Protein AF-0000000071585643 (afdb_homodimer)

Structure (mmCIF, N/CA/C/O backbone):
data_AF-0000000071585643-model_v1
#
loop_
_entity.id
_entity.type
_entity.pdbx_description
1 polymer 'Transcriptional regulatory protein'
#
loop_
_atom_site.group_PDB
_atom_site.id
_atom_site.type_symbol
_atom_site.label_atom_id
_atom_site.label_alt_id
_atom_site.label_comp_id
_atom_site.label_asym_id
_atom_site.label_entity_id
_atom_site.label_seq_id
_atom_site.pdbx_PDB_ins_code
_atom_site.Cartn_x
_atom_site.Cartn_y
_atom_site.Cartn_z
_atom_site.occupancy
_atom_site.B_iso_or_equiv
_atom_site.auth_seq_id
_atom_site.auth_comp_id
_atom_site.auth_asym_id
_atom_site.auth_atom_id
_atom_site.pdbx_PDB_model_num
ATOM 1 N N . MET A 1 1 ? 24.141 -47.688 -7.906 1 42.03 1 MET A N 1
ATOM 2 C CA . MET A 1 1 ? 24.312 -46.625 -6.926 1 42.03 1 MET A CA 1
ATOM 3 C C . MET A 1 1 ? 24.531 -45.281 -7.613 1 42.03 1 MET A C 1
ATOM 5 O O . MET A 1 1 ? 24.562 -44.219 -6.953 1 42.03 1 MET A O 1
ATOM 9 N N . LYS A 1 2 ? 24.953 -45.281 -8.859 1 57.5 2 LYS A N 1
ATOM 10 C CA . LYS A 1 2 ? 25.312 -44.094 -9.641 1 57.5 2 LYS A CA 1
ATOM 11 C C . LYS A 1 2 ? 24.078 -43.188 -9.883 1 57.5 2 LYS A C 1
ATOM 13 O O . LYS A 1 2 ? 24.219 -42 -10.188 1 57.5 2 LYS A O 1
ATOM 18 N N . SER A 1 3 ? 23.047 -43.75 -9.797 1 62.41 3 SER A N 1
ATOM 19 C CA . SER A 1 3 ? 21.828 -43.062 -10.211 1 62.41 3 SER A CA 1
ATOM 20 C C . SER A 1 3 ? 21.375 -42.062 -9.18 1 62.41 3 SER A C 1
ATOM 22 O O . SER A 1 3 ? 20.828 -41 -9.531 1 62.41 3 SER A O 1
ATOM 24 N N . ASP A 1 4 ? 21.703 -42.25 -7.973 1 65.44 4 ASP A N 1
ATOM 25 C CA . ASP A 1 4 ? 21.234 -41.375 -6.883 1 65.44 4 ASP A CA 1
ATOM 26 C C . ASP A 1 4 ? 22 -40.062 -6.855 1 65.44 4 ASP A C 1
ATOM 28 O O . ASP A 1 4 ? 21.406 -39 -6.582 1 65.44 4 ASP A O 1
ATOM 32 N N . LEU A 1 5 ? 23.203 -40.094 -7.309 1 65.06 5 LEU A N 1
ATOM 33 C CA . LEU A 1 5 ? 24.062 -38.906 -7.281 1 65.06 5 LEU A CA 1
ATOM 34 C C . LEU A 1 5 ? 23.594 -37.906 -8.312 1 65.06 5 LEU A C 1
ATOM 36 O O . LEU A 1 5 ? 23.562 -36.688 -8.031 1 65.06 5 LEU A O 1
ATOM 40 N N . THR A 1 6 ? 23.141 -38.344 -9.484 1 71.56 6 THR A N 1
ATOM 41 C CA . THR A 1 6 ? 22.734 -37.469 -10.57 1 71.56 6 THR A CA 1
ATOM 42 C C . THR A 1 6 ? 21.422 -36.75 -10.227 1 71.56 6 THR A C 1
ATOM 44 O O . THR A 1 6 ? 21.266 -35.562 -10.523 1 71.56 6 THR A O 1
ATOM 47 N N . LEU A 1 7 ? 20.578 -37.531 -9.609 1 72.62 7 LEU A N 1
ATOM 48 C CA . LEU A 1 7 ? 19.281 -36.938 -9.25 1 72.62 7 LEU A CA 1
ATOM 49 C C . LEU A 1 7 ? 19.453 -35.812 -8.234 1 72.62 7 LEU A C 1
ATOM 51 O O . LEU A 1 7 ? 18.797 -34.781 -8.336 1 72.62 7 LEU A O 1
ATOM 55 N N . HIS A 1 8 ? 20.406 -36.031 -7.414 1 80.31 8 HIS A N 1
ATOM 56 C CA . HIS A 1 8 ? 20.656 -35.031 -6.375 1 80.31 8 HIS A CA 1
ATOM 57 C C . HIS A 1 8 ? 21.219 -33.75 -6.969 1 80.31 8 HIS A C 1
ATOM 59 O O . HIS A 1 8 ? 20.844 -32.656 -6.562 1 80.31 8 HIS A O 1
ATOM 65 N N . ALA A 1 9 ? 22.016 -34.031 -7.926 1 85.75 9 ALA A N 1
ATOM 66 C CA . ALA A 1 9 ? 22.625 -32.906 -8.594 1 85.75 9 ALA A CA 1
ATOM 67 C C . ALA A 1 9 ? 21.578 -32.062 -9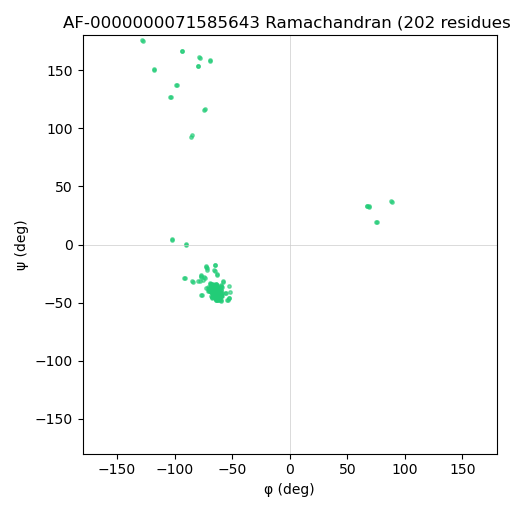.32 1 85.75 9 ALA A C 1
ATOM 69 O O . ALA A 1 9 ? 21.578 -30.828 -9.219 1 85.75 9 ALA A O 1
ATOM 70 N N . TRP A 1 10 ? 20.609 -32.719 -10.016 1 87.56 10 TRP A N 1
ATOM 71 C CA . TRP A 1 10 ? 19.562 -32.031 -10.7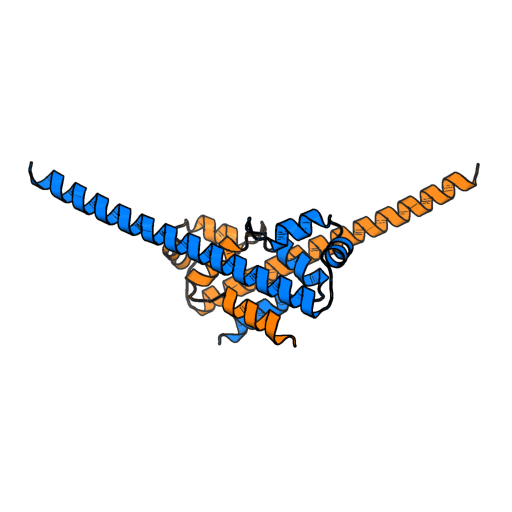5 1 87.56 10 TRP A CA 1
ATOM 72 C C . TRP A 1 10 ? 18.609 -31.328 -9.789 1 87.56 10 TRP A C 1
ATOM 74 O O . TRP A 1 10 ? 18.203 -30.188 -10.047 1 87.56 10 TRP A O 1
ATOM 84 N N . ASP A 1 11 ? 18.375 -31.891 -8.672 1 89.06 11 ASP A N 1
ATOM 85 C CA . ASP A 1 11 ? 17.516 -31.297 -7.652 1 89.06 11 ASP A CA 1
ATOM 86 C C . ASP A 1 11 ? 18.125 -30.016 -7.086 1 89.06 11 ASP A C 1
ATOM 88 O O . ASP A 1 11 ? 17.422 -29.047 -6.84 1 89.06 11 ASP A O 1
ATOM 92 N N . GLU A 1 12 ? 19.422 -30.062 -6.934 1 91.62 12 GLU A N 1
ATOM 93 C CA . GLU A 1 12 ? 20.141 -28.906 -6.41 1 91.62 12 GLU A CA 1
ATOM 94 C C . GLU A 1 12 ? 20.125 -27.75 -7.402 1 91.62 12 GLU A C 1
ATOM 96 O O . GLU A 1 12 ? 19.906 -26.594 -7.02 1 91.62 12 GLU A O 1
ATOM 101 N N . VAL A 1 13 ? 20.375 -28.078 -8.664 1 92.75 13 VAL A N 1
ATOM 102 C CA . VAL A 1 13 ? 20.359 -27.062 -9.711 1 92.75 13 VAL A CA 1
ATOM 103 C C . VAL A 1 13 ? 18.953 -26.438 -9.797 1 92.75 13 VAL A C 1
ATOM 105 O O . VAL A 1 13 ? 18.828 -25.219 -9.883 1 92.75 13 VAL A O 1
ATOM 108 N N . ARG A 1 14 ? 17.984 -27.266 -9.711 1 89 14 ARG A N 1
ATOM 109 C CA . ARG A 1 14 ? 16.609 -26.781 -9.742 1 89 14 ARG A CA 1
ATOM 110 C C . ARG A 1 14 ? 16.297 -25.891 -8.547 1 89 14 ARG A C 1
ATOM 112 O O . ARG A 1 14 ? 15.711 -24.812 -8.695 1 89 14 ARG A O 1
ATOM 119 N N . ALA A 1 15 ? 16.734 -26.25 -7.406 1 92.12 15 ALA A N 1
ATOM 120 C CA . ALA A 1 15 ? 16.531 -25.469 -6.184 1 92.12 15 ALA A CA 1
ATOM 121 C C . ALA A 1 15 ? 17.234 -24.125 -6.27 1 92.12 15 ALA A C 1
ATOM 123 O O . ALA A 1 15 ? 16.672 -23.094 -5.844 1 92.12 15 ALA A O 1
ATOM 124 N N . GLU A 1 16 ? 18.344 -24.125 -6.832 1 92.56 16 GLU A N 1
ATOM 125 C CA . GLU A 1 16 ? 19.109 -22.891 -6.984 1 92.56 16 GLU A CA 1
ATOM 126 C C . GLU A 1 16 ? 18.438 -21.938 -7.961 1 92.56 16 GLU A C 1
ATOM 128 O O . GLU A 1 16 ? 18.375 -20.719 -7.715 1 92.56 16 GLU A O 1
ATOM 133 N N . LEU A 1 17 ? 17.922 -22.453 -9.031 1 91.88 17 LEU A N 1
ATOM 134 C CA . LEU A 1 17 ? 17.219 -21.641 -10.023 1 91.88 17 LEU A CA 1
ATOM 135 C C . LEU A 1 17 ? 15.977 -21 -9.414 1 91.88 17 LEU A C 1
ATOM 137 O O . LEU A 1 17 ? 15.68 -19.828 -9.672 1 91.88 17 LEU A O 1
ATOM 141 N N . LEU A 1 18 ? 15.32 -21.734 -8.57 1 89.31 18 LEU A N 1
ATOM 142 C CA . LEU A 1 18 ? 14.109 -21.234 -7.922 1 89.31 18 LEU A CA 1
ATOM 143 C C . LEU A 1 18 ? 14.438 -20.125 -6.93 1 89.31 18 LEU A C 1
ATOM 145 O O . LEU A 1 18 ? 13.703 -19.141 -6.832 1 89.31 18 LEU A O 1
ATOM 149 N N . GLN A 1 19 ? 15.5 -20.344 -6.242 1 92.19 19 GLN A N 1
ATOM 150 C CA . GLN A 1 19 ? 15.945 -19.328 -5.293 1 92.19 19 GLN A CA 1
ATOM 151 C C . GLN A 1 19 ? 16.312 -18.031 -6.004 1 92.19 19 GLN A C 1
ATOM 153 O O . GLN A 1 19 ? 16 -16.938 -5.516 1 92.19 19 GLN A O 1
ATOM 158 N N . ASP A 1 20 ? 16.875 -18.203 -7.152 1 93.38 20 ASP A N 1
ATOM 159 C CA . ASP A 1 20 ? 17.25 -17.031 -7.941 1 93.38 20 ASP A CA 1
ATOM 160 C C . ASP A 1 20 ? 16.016 -16.266 -8.406 1 93.38 20 ASP A C 1
ATOM 162 O O . ASP A 1 20 ? 16.016 -15.031 -8.398 1 93.38 20 ASP A O 1
ATOM 166 N N . GLU A 1 21 ? 15.023 -17 -8.742 1 92.12 21 GLU A N 1
ATOM 167 C CA . GLU A 1 21 ? 13.781 -16.375 -9.188 1 92.12 21 GLU A CA 1
ATOM 168 C C . GLU A 1 21 ? 13.117 -15.609 -8.047 1 92.12 21 GLU A C 1
ATOM 170 O O . GLU A 1 21 ? 12.602 -14.5 -8.25 1 92.12 21 GLU A O 1
ATOM 175 N N . GLU A 1 22 ? 13.094 -16.172 -6.898 1 90.81 22 GLU A N 1
ATOM 176 C CA . GLU A 1 22 ? 12.508 -15.516 -5.73 1 90.81 22 GLU A CA 1
ATOM 177 C C . GLU A 1 22 ? 13.25 -14.234 -5.387 1 90.81 22 GLU A C 1
ATOM 179 O O . GLU A 1 22 ? 12.633 -13.219 -5.062 1 90.81 22 GLU A O 1
ATOM 184 N N . THR A 1 23 ? 14.531 -14.352 -5.457 1 94.25 23 THR A N 1
ATOM 185 C CA . THR A 1 23 ? 15.359 -13.188 -5.168 1 94.25 23 THR A CA 1
ATOM 186 C C . THR A 1 23 ? 15.094 -12.078 -6.176 1 94.25 23 THR A C 1
ATOM 188 O O . THR A 1 23 ? 15 -10.906 -5.805 1 94.25 23 THR A O 1
ATOM 191 N N . ALA A 1 24 ? 14.945 -12.508 -7.434 1 94.38 24 ALA A N 1
ATOM 192 C CA . ALA A 1 24 ? 14.664 -11.539 -8.484 1 94.38 24 ALA A CA 1
ATOM 193 C C . ALA A 1 24 ? 13.312 -10.859 -8.258 1 94.38 24 ALA A C 1
ATOM 195 O O . ALA A 1 24 ? 13.188 -9.648 -8.453 1 94.38 24 ALA A O 1
ATOM 196 N N . ARG A 1 25 ? 12.375 -11.609 -7.828 1 91.94 25 ARG A N 1
ATOM 197 C CA . ARG A 1 25 ? 11.055 -11.047 -7.566 1 91.94 25 ARG A CA 1
ATOM 198 C C . ARG A 1 25 ? 11.094 -10.07 -6.395 1 91.94 25 ARG A C 1
ATOM 200 O O . ARG A 1 25 ? 10.523 -8.984 -6.465 1 91.94 25 ARG A O 1
ATOM 207 N N . ALA A 1 26 ? 11.781 -10.508 -5.387 1 92.75 26 ALA A N 1
ATOM 208 C CA . ALA A 1 26 ? 11.883 -9.648 -4.207 1 92.75 26 ALA A CA 1
ATOM 209 C C . ALA A 1 26 ? 12.562 -8.32 -4.551 1 92.75 26 ALA A C 1
ATOM 211 O O . ALA A 1 26 ? 12.133 -7.266 -4.078 1 92.75 26 ALA A O 1
ATOM 212 N N . TYR A 1 27 ? 13.586 -8.438 -5.352 1 94.62 27 TYR A N 1
ATOM 213 C CA . TYR A 1 27 ? 14.289 -7.234 -5.77 1 94.62 27 TYR A CA 1
ATOM 214 C C . TYR A 1 27 ? 13.391 -6.336 -6.613 1 94.62 27 TYR A C 1
ATOM 216 O O . TYR A 1 27 ? 13.383 -5.117 -6.434 1 94.62 27 TYR A O 1
ATOM 224 N N . ALA A 1 28 ? 12.625 -6.922 -7.473 1 92.81 28 ALA A N 1
ATOM 225 C CA . ALA A 1 28 ? 11.719 -6.16 -8.328 1 92.81 28 ALA A CA 1
ATOM 226 C C . ALA A 1 28 ? 10.672 -5.422 -7.504 1 92.81 28 ALA A C 1
ATOM 228 O O . ALA A 1 28 ? 10.312 -4.281 -7.816 1 92.81 28 ALA A O 1
ATOM 229 N N . ILE A 1 29 ? 10.266 -6.039 -6.457 1 93.19 29 ILE A N 1
ATOM 230 C CA . ILE A 1 29 ? 9.25 -5.445 -5.602 1 93.19 29 ILE A CA 1
ATOM 231 C C . ILE A 1 29 ? 9.828 -4.238 -4.871 1 93.19 29 ILE A C 1
ATOM 233 O O . ILE A 1 29 ? 9.172 -3.199 -4.758 1 93.19 29 ILE A O 1
ATOM 237 N N . VAL A 1 30 ? 11.031 -4.359 -4.473 1 93.31 30 VAL A N 1
ATOM 238 C CA . VAL A 1 30 ? 11.695 -3.271 -3.77 1 93.31 30 VAL A CA 1
ATOM 239 C C . VAL A 1 30 ? 11.875 -2.078 -4.707 1 93.31 30 VAL A C 1
ATOM 241 O O . VAL A 1 30 ? 11.641 -0.933 -4.312 1 93.31 30 VAL A O 1
ATOM 244 N N . MET A 1 31 ? 12.281 -2.416 -5.914 1 92.75 31 MET A N 1
ATOM 245 C CA . MET A 1 31 ? 12.5 -1.356 -6.895 1 92.75 31 MET A CA 1
ATOM 246 C C . MET A 1 31 ? 11.195 -0.651 -7.242 1 92.75 31 MET A C 1
ATOM 248 O O . MET A 1 31 ? 11.18 0.564 -7.445 1 92.75 31 MET A O 1
ATOM 252 N N . LEU A 1 32 ? 10.18 -1.405 -7.324 1 91.25 32 LEU A N 1
ATOM 253 C CA . LEU A 1 32 ? 8.883 -0.823 -7.633 1 91.25 32 LEU A CA 1
ATOM 254 C C . LEU A 1 32 ? 8.391 0.05 -6.484 1 91.25 32 LEU A C 1
ATOM 256 O O . LEU A 1 32 ? 7.828 1.125 -6.707 1 91.25 32 LEU A O 1
ATOM 260 N N . ARG A 1 33 ? 8.516 -0.468 -5.262 1 92.12 33 ARG A N 1
ATOM 261 C CA . ARG A 1 33 ? 8.156 0.318 -4.086 1 92.12 33 ARG A CA 1
ATOM 262 C C . ARG A 1 33 ? 8.898 1.651 -4.07 1 92.12 33 ARG A C 1
ATOM 264 O O . ARG A 1 33 ? 8.289 2.701 -3.846 1 92.12 33 ARG A O 1
ATOM 271 N N . LYS A 1 34 ? 10.203 1.6 -4.297 1 92 34 LYS A N 1
ATOM 272 C CA . LYS A 1 34 ? 11.023 2.807 -4.281 1 92 34 LYS A CA 1
ATOM 273 C C . LYS A 1 34 ? 10.594 3.777 -5.379 1 92 34 LYS A C 1
ATOM 275 O O . LYS A 1 34 ? 10.539 4.988 -5.16 1 92 34 LYS A O 1
ATOM 280 N N . ALA A 1 35 ? 10.352 3.234 -6.508 1 89.62 35 ALA A N 1
ATOM 281 C CA . ALA A 1 35 ? 9.883 4.07 -7.609 1 89.62 35 ALA A CA 1
ATOM 282 C C . ALA A 1 35 ? 8.57 4.766 -7.254 1 89.62 35 ALA A C 1
ATOM 284 O O . ALA A 1 35 ? 8.391 5.949 -7.547 1 89.62 35 ALA A O 1
ATOM 285 N N . LEU A 1 36 ? 7.664 4.062 -6.656 1 88.69 36 LEU A N 1
ATOM 286 C CA . LEU A 1 36 ? 6.375 4.621 -6.262 1 88.69 36 LEU A CA 1
ATOM 287 C C . LEU A 1 36 ? 6.555 5.715 -5.215 1 88.69 36 LEU A C 1
ATOM 289 O O . LEU A 1 36 ? 5.973 6.793 -5.332 1 88.69 36 LEU A O 1
ATOM 293 N N . LEU A 1 37 ? 7.312 5.422 -4.254 1 92.25 37 LEU A N 1
ATOM 294 C CA . LEU A 1 37 ? 7.531 6.391 -3.188 1 92.25 37 LEU A CA 1
ATOM 295 C C . LEU A 1 37 ? 8.234 7.633 -3.719 1 92.25 37 LEU A C 1
ATOM 297 O O . LEU A 1 37 ? 7.922 8.758 -3.311 1 92.25 37 LEU A O 1
ATOM 301 N N . ASN A 1 38 ? 9.156 7.418 -4.645 1 91.12 38 ASN A N 1
ATOM 302 C CA . ASN A 1 38 ? 9.812 8.555 -5.285 1 91.12 38 ASN A CA 1
ATOM 303 C C . ASN A 1 38 ? 8.82 9.414 -6.051 1 91.12 38 ASN A C 1
ATOM 305 O O . ASN A 1 38 ? 8.938 10.641 -6.062 1 91.12 38 ASN A O 1
ATOM 309 N N . SER A 1 39 ? 7.902 8.758 -6.684 1 88.75 39 SER A N 1
ATOM 310 C CA . SER A 1 39 ? 6.859 9.492 -7.395 1 88.75 39 SER A CA 1
ATOM 311 C C . SER A 1 39 ? 6.02 10.32 -6.43 1 88.75 39 SER A C 1
ATOM 313 O O . SER A 1 39 ? 5.652 11.461 -6.742 1 88.75 39 SER A O 1
ATOM 315 N N . LEU A 1 40 ? 5.684 9.781 -5.305 1 90.75 40 LEU A N 1
ATOM 316 C CA . LEU A 1 40 ? 4.91 10.492 -4.297 1 90.75 40 LEU A CA 1
ATOM 317 C C . LEU A 1 40 ? 5.676 11.711 -3.789 1 90.75 40 LEU A C 1
ATOM 319 O O . LEU A 1 40 ? 5.086 12.773 -3.588 1 90.75 40 LEU A O 1
ATOM 323 N N . VAL A 1 41 ? 6.945 11.492 -3.58 1 93.62 41 VAL A N 1
ATOM 324 C CA . VAL A 1 41 ? 7.797 12.594 -3.141 1 93.62 41 VAL A CA 1
ATOM 325 C C . VAL A 1 41 ? 7.797 13.695 -4.195 1 93.62 41 VAL A C 1
ATOM 327 O O . VAL A 1 41 ? 7.707 14.883 -3.863 1 93.62 41 VAL A O 1
ATOM 330 N N . ALA A 1 42 ? 7.91 13.305 -5.449 1 92.38 42 ALA A N 1
ATOM 331 C 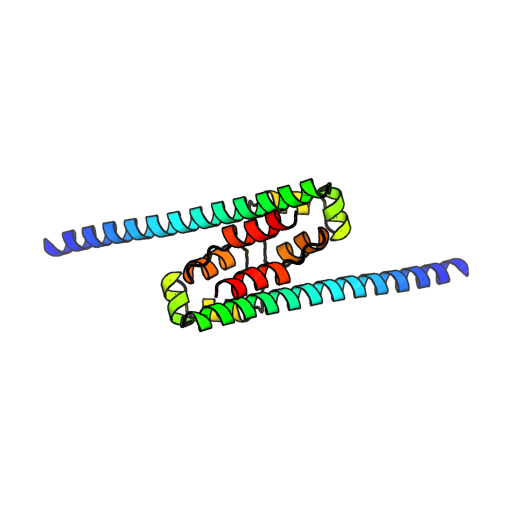CA . ALA A 1 42 ? 7.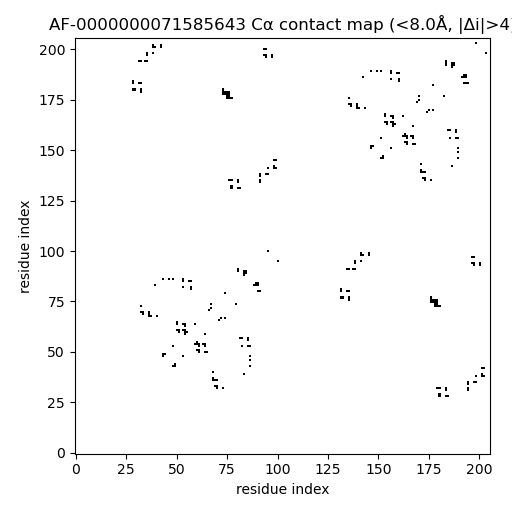879 14.273 -6.543 1 92.38 42 ALA A CA 1
ATOM 332 C C . ALA A 1 42 ? 6.566 15.047 -6.551 1 92.38 42 ALA A C 1
ATOM 334 O O . ALA A 1 42 ? 6.559 16.266 -6.773 1 92.38 42 ALA A O 1
ATOM 335 N N . VAL A 1 43 ? 5.484 14.414 -6.34 1 90.38 43 VAL A N 1
ATOM 336 C CA . VAL A 1 43 ? 4.176 15.055 -6.289 1 90.38 43 VAL A CA 1
ATOM 337 C C . VAL A 1 43 ? 4.117 16.016 -5.109 1 90.38 43 VAL A C 1
ATOM 339 O O . VAL A 1 43 ? 3.643 17.156 -5.25 1 90.38 43 VAL A O 1
ATOM 342 N N . ARG A 1 44 ? 4.59 15.523 -3.963 1 93.75 44 ARG A N 1
ATOM 343 C CA . ARG A 1 44 ? 4.633 16.406 -2.801 1 93.75 44 ARG A CA 1
ATOM 344 C C . ARG A 1 44 ? 5.359 17.703 -3.125 1 93.75 44 ARG A C 1
ATOM 346 O O . ARG A 1 44 ? 4.855 18.797 -2.832 1 93.75 44 ARG A O 1
ATOM 353 N N . LYS A 1 45 ? 6.473 17.562 -3.764 1 94.88 45 LYS A N 1
ATOM 354 C CA . LYS A 1 45 ? 7.305 18.703 -4.109 1 94.88 45 LYS A CA 1
ATOM 355 C C . LYS A 1 45 ? 6.613 19.594 -5.133 1 94.88 45 LYS A C 1
ATOM 357 O O . LYS A 1 45 ? 6.691 20.828 -5.047 1 94.88 45 LYS A O 1
ATOM 362 N N . SER A 1 46 ? 5.953 18.984 -6.066 1 93 46 SER A N 1
ATOM 363 C CA . SER A 1 46 ? 5.242 19.734 -7.086 1 93 46 SER A CA 1
ATOM 364 C C . SER A 1 46 ? 4.125 20.578 -6.477 1 93 46 SER A C 1
ATOM 366 O O . SER A 1 46 ? 3.75 21.625 -7.023 1 93 46 SER A O 1
ATOM 368 N N . LYS A 1 47 ? 3.607 20.188 -5.367 1 93.06 47 LYS A N 1
ATOM 369 C CA . LYS A 1 47 ? 2.564 20.922 -4.652 1 93.06 47 LYS A CA 1
ATOM 370 C C . LYS A 1 47 ? 3.17 21.906 -3.66 1 93.06 47 LYS A C 1
ATOM 372 O O . LYS A 1 47 ? 2.455 22.5 -2.842 1 93.06 47 LYS A O 1
ATOM 377 N N . GLN A 1 48 ? 4.504 21.906 -3.648 1 96.38 48 GLN A N 1
ATOM 378 C CA . GLN A 1 48 ? 5.27 22.828 -2.82 1 96.38 48 GLN A CA 1
ATOM 379 C C . GLN A 1 48 ? 5.082 22.531 -1.337 1 96.38 48 GLN A C 1
ATOM 381 O O . GLN A 1 48 ? 5.035 23.453 -0.512 1 96.38 48 GLN A O 1
ATOM 386 N N . LEU A 1 49 ? 4.91 21.344 -1.022 1 96.69 49 LEU A N 1
ATOM 387 C CA . LEU A 1 49 ? 4.793 20.891 0.36 1 96.69 49 LEU A CA 1
ATOM 388 C C . LEU A 1 49 ? 6.121 20.344 0.864 1 96.69 49 LEU A C 1
ATOM 390 O O . LEU A 1 49 ? 6.82 19.641 0.137 1 96.69 49 LEU A O 1
ATOM 394 N N . THR A 1 50 ? 6.43 20.734 2.1 1 97.44 50 THR A N 1
ATOM 395 C CA . THR A 1 50 ? 7.625 20.203 2.748 1 97.44 50 THR A CA 1
ATOM 396 C C . THR A 1 50 ? 7.285 18.969 3.588 1 97.44 50 THR A C 1
ATOM 398 O O . THR A 1 50 ? 6.109 18.656 3.783 1 97.44 50 THR A O 1
ATOM 401 N N . GLN A 1 51 ? 8.328 18.281 3.975 1 97.38 51 GLN A N 1
ATOM 402 C CA . GLN A 1 51 ? 8.125 17.172 4.891 1 97.38 51 GLN A CA 1
ATOM 403 C C . GLN A 1 51 ? 7.488 17.641 6.195 1 97.38 51 GLN A C 1
ATOM 405 O O . GLN A 1 51 ? 6.66 16.938 6.777 1 97.38 51 GLN A O 1
ATOM 410 N N . VAL A 1 52 ? 7.871 18.844 6.617 1 97.38 52 VAL A N 1
ATOM 411 C CA . VAL A 1 52 ? 7.332 19.438 7.836 1 97.38 52 VAL A CA 1
ATOM 412 C C . VAL A 1 52 ? 5.84 19.703 7.664 1 97.38 52 VAL A C 1
ATOM 414 O O . VAL A 1 52 ? 5.047 19.453 8.57 1 97.38 52 VAL A O 1
ATOM 417 N N . ASP A 1 53 ? 5.512 20.188 6.477 1 97.12 53 ASP A N 1
ATOM 418 C CA . ASP A 1 53 ? 4.105 20.438 6.184 1 97.12 53 ASP A CA 1
ATOM 419 C C . ASP A 1 53 ? 3.277 19.156 6.289 1 97.12 53 ASP A C 1
ATOM 421 O O . ASP A 1 53 ? 2.221 19.141 6.926 1 97.12 53 ASP A O 1
ATOM 425 N N . ILE A 1 54 ? 3.719 18.125 5.699 1 96.31 54 ILE A N 1
ATOM 426 C CA . ILE A 1 54 ? 3.025 16.828 5.711 1 96.31 54 ILE A CA 1
ATOM 427 C C . ILE A 1 54 ? 2.934 16.312 7.145 1 96.31 54 ILE A C 1
ATOM 429 O O . ILE A 1 54 ? 1.87 15.867 7.582 1 96.31 54 ILE A O 1
ATOM 433 N N . ALA A 1 55 ? 4.023 16.359 7.852 1 96.25 55 ALA A N 1
ATOM 434 C CA . ALA A 1 55 ? 4.102 15.883 9.234 1 96.25 55 ALA A CA 1
ATOM 435 C C . ALA A 1 55 ? 3.062 16.578 10.109 1 96.25 55 ALA A C 1
ATOM 437 O O . ALA A 1 55 ? 2.385 15.93 10.906 1 96.25 55 ALA A O 1
ATOM 438 N N . LYS A 1 56 ? 2.912 17.828 9.922 1 95.25 56 LYS A N 1
ATOM 439 C CA . LYS A 1 56 ? 1.954 18.625 10.68 1 95.25 56 LYS A CA 1
ATOM 440 C C . LYS A 1 56 ? 0.52 18.219 10.359 1 95.25 56 LYS A C 1
ATOM 442 O O . LYS A 1 56 ? -0.31 18.094 11.258 1 95.25 56 LYS A O 1
ATOM 447 N N . ARG A 1 57 ? 0.25 17.953 9.117 1 92.81 57 ARG A N 1
ATOM 448 C CA . ARG A 1 57 ? -1.097 17.594 8.68 1 92.81 57 ARG A CA 1
ATOM 449 C C . ARG A 1 57 ? -1.506 16.234 9.219 1 92.81 57 ARG A C 1
ATOM 451 O O . ARG A 1 57 ? -2.678 16 9.523 1 92.81 57 ARG A O 1
ATOM 458 N N . ILE A 1 58 ? -0.6 15.391 9.336 1 90.62 58 ILE A N 1
ATOM 459 C CA . ILE A 1 58 ? -0.868 14.016 9.742 1 90.62 58 ILE A CA 1
ATOM 460 C C . ILE A 1 58 ? -0.769 13.898 11.266 1 90.62 58 ILE A C 1
ATOM 462 O O . ILE A 1 58 ? -1.413 13.039 11.867 1 90.62 58 ILE A O 1
ATOM 466 N N . GLY A 1 59 ? 0.013 14.695 11.875 1 91.56 59 GLY A N 1
ATOM 467 C CA . GLY A 1 59 ? 0.238 14.641 13.305 1 91.56 59 GLY A CA 1
ATOM 468 C C . GLY A 1 59 ? 1.362 13.695 13.703 1 91.56 59 GLY A C 1
ATOM 469 O O . GLY A 1 59 ? 1.241 12.945 14.672 1 91.56 59 GLY A O 1
ATOM 470 N N . VAL A 1 60 ? 2.404 13.648 12.922 1 93.56 60 VAL A N 1
ATOM 471 C CA . VAL A 1 60 ? 3.586 12.844 13.211 1 93.56 60 VAL A CA 1
ATOM 472 C C . VAL A 1 60 ? 4.84 13.711 13.117 1 93.56 60 VAL A C 1
ATOM 474 O O . VAL A 1 60 ? 4.75 14.906 12.828 1 93.56 60 VAL A O 1
ATOM 477 N N . SER A 1 61 ? 5.953 13.117 13.445 1 96.25 61 SER A N 1
ATOM 478 C CA . SER A 1 61 ? 7.211 13.852 13.383 1 96.25 61 SER A CA 1
ATOM 479 C C . SER A 1 61 ? 7.738 13.93 11.953 1 96.25 61 SER A C 1
ATOM 481 O O . SER A 1 61 ? 7.438 13.062 11.125 1 96.25 61 SER A O 1
ATOM 483 N N . ARG A 1 62 ? 8.516 15 11.711 1 96.62 62 ARG A N 1
ATOM 484 C CA . ARG A 1 62 ? 9.195 15.125 10.43 1 96.62 62 ARG A CA 1
ATOM 485 C C . ARG A 1 62 ? 10.094 13.922 10.172 1 96.62 62 ARG A C 1
ATOM 487 O O . ARG A 1 62 ? 10.219 13.461 9.031 1 96.62 62 ARG A O 1
ATOM 494 N N . GLN A 1 63 ? 10.633 13.367 11.211 1 96.94 63 GLN A N 1
ATOM 495 C CA . GLN A 1 63 ? 11.508 12.203 11.109 1 96.94 63 GLN A CA 1
ATOM 496 C C . GLN A 1 63 ? 10.75 10.992 10.594 1 96.94 63 GLN A C 1
ATOM 498 O O . GLN A 1 63 ? 11.281 10.203 9.805 1 96.94 63 GLN A O 1
ATOM 503 N N . ALA A 1 64 ? 9.539 10.859 11.07 1 95.88 64 ALA A N 1
ATOM 504 C CA . ALA A 1 64 ? 8.703 9.75 10.617 1 95.88 64 ALA A CA 1
ATOM 505 C C . ALA A 1 64 ? 8.422 9.859 9.117 1 95.88 64 ALA A C 1
ATOM 507 O O . ALA A 1 64 ? 8.461 8.859 8.398 1 95.88 64 ALA A O 1
ATOM 508 N N . ILE A 1 65 ? 8.148 11.086 8.672 1 96.56 65 ILE A N 1
ATOM 509 C CA . ILE A 1 65 ? 7.875 11.32 7.258 1 96.56 65 ILE A CA 1
ATOM 510 C C . ILE A 1 65 ? 9.133 11.055 6.434 1 96.56 65 ILE A C 1
ATOM 512 O O . ILE A 1 65 ? 9.062 10.414 5.383 1 96.56 65 ILE A O 1
ATOM 516 N N . SER A 1 66 ? 10.25 11.508 6.938 1 96.38 66 SER A N 1
ATOM 517 C CA . SER A 1 66 ? 11.523 11.281 6.254 1 96.38 66 SER A CA 1
ATOM 518 C C . SER A 1 66 ? 11.805 9.789 6.098 1 96.38 66 SER A C 1
ATOM 520 O O . SER A 1 66 ? 12.18 9.336 5.016 1 96.38 66 SER A O 1
ATOM 522 N N . LYS A 1 67 ? 11.594 9.023 7.125 1 95.25 67 LYS A N 1
ATOM 523 C CA . LYS A 1 67 ? 11.797 7.578 7.09 1 95.25 67 LYS A CA 1
ATOM 524 C C . LYS A 1 67 ? 10.859 6.914 6.09 1 95.25 67 LYS A C 1
ATOM 526 O O . LYS A 1 67 ? 11.266 6.031 5.336 1 95.25 67 LYS A O 1
ATOM 531 N N . PHE A 1 68 ? 9.703 7.379 6.098 1 95.94 68 PHE A N 1
ATOM 532 C CA . PHE A 1 68 ? 8.695 6.875 5.172 1 95.94 68 PHE A CA 1
ATOM 533 C C . PHE A 1 68 ? 9.125 7.105 3.729 1 95.94 68 PHE A C 1
ATOM 535 O O . PHE A 1 68 ? 9.102 6.18 2.912 1 95.94 68 PHE A O 1
ATOM 542 N N . GLU A 1 69 ? 9.586 8.305 3.445 1 95.25 69 GLU A N 1
ATOM 543 C CA . GLU A 1 69 ? 9.891 8.719 2.078 1 95.25 69 GLU A CA 1
ATOM 544 C C . GLU A 1 69 ? 11.156 8.039 1.571 1 95.25 69 GLU A C 1
ATOM 546 O O . GLU A 1 69 ? 11.383 7.957 0.362 1 95.25 69 GLU A O 1
ATOM 551 N N . LYS A 1 70 ? 11.984 7.539 2.48 1 92.88 70 LYS A N 1
ATOM 552 C CA . LYS A 1 70 ? 13.211 6.836 2.098 1 92.88 70 LYS A CA 1
ATOM 553 C C . LYS A 1 70 ? 12.898 5.445 1.552 1 92.88 70 LYS A C 1
ATOM 555 O O . LYS A 1 70 ? 13.688 4.879 0.793 1 92.88 70 LYS A O 1
ATOM 560 N N . GLY A 1 71 ? 11.875 4.871 1.958 1 91.88 71 GLY A N 1
ATOM 561 C CA . GLY A 1 71 ? 11.422 3.611 1.387 1 91.88 71 GLY A CA 1
ATOM 562 C C . GLY A 1 71 ? 12.242 2.42 1.836 1 91.88 71 GLY A C 1
ATOM 563 O O . GLY A 1 71 ? 12.297 1.398 1.147 1 91.88 71 GLY A O 1
ATOM 564 N N . GLU A 1 72 ? 12.945 2.547 2.889 1 91.25 72 GLU A N 1
ATOM 565 C CA . GLU A 1 72 ? 13.773 1.448 3.381 1 91.25 72 GLU A CA 1
ATOM 566 C C . GLU A 1 72 ? 12.906 0.283 3.859 1 91.25 72 GLU A C 1
ATOM 568 O O . GLU A 1 72 ? 13.32 -0.876 3.77 1 91.25 72 GLU A O 1
ATOM 573 N N . SER A 1 73 ? 11.766 0.56 4.43 1 93.56 73 SER A N 1
ATOM 574 C CA . SER A 1 73 ? 10.781 -0.451 4.789 1 93.56 73 SER A CA 1
ATOM 575 C C . SER A 1 73 ? 9.469 -0.239 4.035 1 93.56 73 SER A C 1
ATOM 577 O O . SER A 1 73 ? 9.164 0.879 3.615 1 93.56 73 SER A O 1
ATOM 579 N N . ALA A 1 74 ? 8.852 -1.341 3.848 1 95.81 74 ALA A N 1
ATOM 580 C CA . ALA A 1 74 ? 7.59 -1.249 3.121 1 95.81 74 ALA A CA 1
ATOM 581 C C . ALA A 1 74 ? 6.488 -0.665 4.004 1 95.81 74 ALA A C 1
ATOM 583 O O . ALA A 1 74 ? 6.105 -1.268 5.008 1 95.81 74 ALA A O 1
ATOM 584 N N . PRO A 1 75 ? 6.031 0.47 3.592 1 95.94 75 PRO A N 1
ATOM 585 C CA . PRO A 1 75 ? 4.926 1.02 4.379 1 95.94 75 PRO A CA 1
ATOM 586 C C . PRO A 1 75 ? 3.635 0.215 4.223 1 95.94 75 PRO A C 1
ATOM 588 O O . PRO A 1 75 ? 3.484 -0.537 3.256 1 95.94 75 PRO A O 1
ATOM 591 N N . THR A 1 76 ? 2.742 0.396 5.242 1 95.81 76 THR A N 1
ATOM 592 C CA . THR A 1 76 ? 1.423 -0.212 5.121 1 95.81 76 THR A CA 1
ATOM 593 C C . THR A 1 76 ? 0.527 0.617 4.207 1 95.81 76 THR A C 1
ATOM 595 O O . THR A 1 76 ? 0.796 1.796 3.967 1 95.81 76 THR A O 1
ATOM 598 N N . LEU A 1 77 ? -0.458 0.01 3.758 1 93.69 77 LEU A N 1
ATOM 599 C CA . LEU A 1 77 ? -1.455 0.705 2.951 1 93.69 77 LEU A CA 1
ATOM 600 C C . LEU A 1 77 ? -2.09 1.848 3.736 1 93.69 77 LEU A C 1
ATOM 602 O O . LEU A 1 77 ? -2.34 2.922 3.186 1 93.69 77 LEU A O 1
ATOM 606 N N . ASP A 1 78 ? -2.291 1.667 4.988 1 94.88 78 ASP A N 1
ATOM 607 C CA . ASP A 1 78 ? -2.877 2.705 5.828 1 94.88 78 ASP A CA 1
ATOM 608 C C . ASP A 1 78 ? -1.981 3.941 5.879 1 94.88 78 ASP A C 1
ATOM 610 O O . ASP A 1 78 ? -2.469 5.07 5.789 1 94.88 78 ASP A O 1
ATOM 614 N N . THR A 1 79 ? -0.707 3.686 6.035 1 94 79 THR A N 1
ATOM 615 C CA . THR A 1 79 ? 0.252 4.785 6.066 1 94 79 THR A CA 1
ATOM 616 C C . THR A 1 79 ? 0.257 5.535 4.738 1 94 79 THR A C 1
ATOM 618 O O . THR A 1 79 ? 0.289 6.77 4.719 1 94 79 THR A O 1
ATOM 621 N N . LEU A 1 80 ? 0.168 4.82 3.719 1 92.81 80 LEU A N 1
ATOM 622 C CA . LEU A 1 80 ? 0.152 5.406 2.385 1 92.81 80 LEU A CA 1
ATOM 623 C C . LEU A 1 80 ? -1.096 6.262 2.184 1 92.81 80 LEU A C 1
ATOM 625 O O . LEU A 1 80 ? -1.013 7.375 1.66 1 92.81 80 LEU A O 1
ATOM 629 N N . ILE A 1 81 ? -2.197 5.754 2.564 1 92.44 81 ILE A N 1
ATOM 630 C CA . ILE A 1 81 ? -3.459 6.477 2.453 1 92.44 81 ILE A CA 1
ATOM 631 C C . ILE A 1 81 ? -3.387 7.773 3.256 1 92.44 81 ILE A C 1
ATOM 633 O O . ILE A 1 81 ? -3.76 8.836 2.76 1 92.44 81 ILE A O 1
ATOM 637 N N . GLY A 1 82 ? -2.859 7.699 4.449 1 92.94 82 GLY A N 1
ATOM 638 C CA . GLY A 1 82 ? -2.703 8.891 5.27 1 92.94 82 GLY A CA 1
ATOM 639 C C . GLY A 1 82 ? -1.786 9.93 4.648 1 92.94 82 GLY A C 1
ATOM 640 O O . GLY A 1 82 ? -2.098 11.117 4.648 1 92.94 82 GLY A O 1
ATOM 641 N N . TYR A 1 83 ? -0.704 9.414 4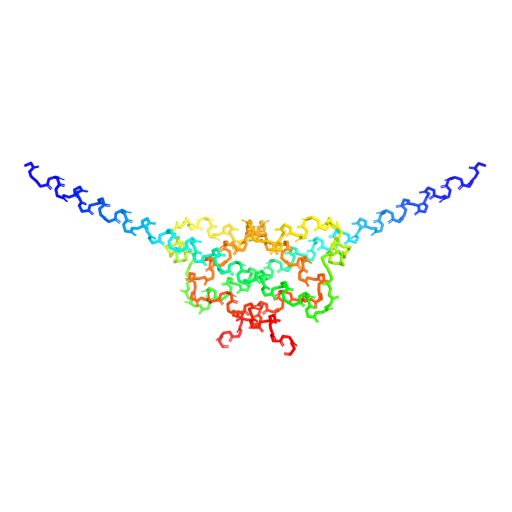.148 1 94.62 83 TYR A N 1
ATOM 642 C CA . TYR A 1 83 ? 0.284 10.289 3.525 1 94.62 83 TYR A CA 1
ATOM 643 C C . TYR A 1 83 ? -0.305 11 2.314 1 94.62 83 TYR A C 1
ATOM 645 O O . TYR A 1 83 ? -0.14 12.219 2.162 1 94.62 83 TYR A O 1
ATOM 653 N N . THR A 1 84 ? -0.955 10.297 1.468 1 92.56 84 THR A N 1
ATOM 654 C CA . THR A 1 84 ? -1.507 10.875 0.25 1 92.56 84 THR A CA 1
ATOM 655 C C . THR A 1 84 ? -2.66 11.82 0.577 1 92.56 84 THR A C 1
ATOM 657 O O . THR A 1 84 ? -2.852 12.836 -0.099 1 92.56 84 THR A O 1
ATOM 660 N N . ALA A 1 85 ? -3.422 11.5 1.605 1 91.81 85 ALA A N 1
ATOM 661 C CA . ALA A 1 85 ? -4.504 12.375 2.045 1 91.81 85 ALA A CA 1
ATOM 662 C C . ALA A 1 85 ? -3.967 13.734 2.469 1 91.81 85 ALA A C 1
ATOM 664 O O . ALA A 1 85 ? -4.598 14.766 2.215 1 91.81 85 ALA A O 1
ATOM 665 N N . ALA A 1 86 ? -2.828 13.672 3.086 1 93.06 86 ALA A N 1
ATOM 666 C CA . ALA A 1 86 ? -2.197 14.906 3.545 1 93.06 86 ALA A CA 1
ATOM 667 C C . ALA A 1 86 ? -1.805 15.789 2.365 1 93.06 86 ALA A C 1
ATOM 669 O O . ALA A 1 86 ? -1.537 16.984 2.535 1 93.06 86 ALA A O 1
ATOM 670 N N . MET A 1 87 ? -1.738 15.273 1.205 1 92.62 87 MET A N 1
ATOM 671 C CA . MET A 1 87 ? -1.432 16.016 -0.016 1 92.62 87 MET A CA 1
ATOM 672 C C . MET A 1 87 ? -2.699 16.281 -0.82 1 92.62 87 MET A C 1
ATOM 674 O O . MET A 1 87 ? -2.627 16.719 -1.971 1 92.62 87 MET A O 1
ATOM 678 N N . ASP A 1 88 ? -3.82 15.922 -0.313 1 90 88 ASP A N 1
ATOM 679 C CA . ASP A 1 88 ? -5.125 16.094 -0.944 1 90 88 ASP A CA 1
ATOM 680 C C . ASP A 1 88 ? -5.266 15.18 -2.164 1 90 88 ASP A C 1
ATOM 682 O O . ASP A 1 88 ? -5.812 15.594 -3.189 1 90 88 ASP A O 1
ATOM 686 N N . ILE A 1 89 ? -4.66 14.117 -2.07 1 86.06 89 ILE A N 1
ATOM 687 C CA . ILE A 1 89 ? -4.793 13.094 -3.1 1 86.06 89 ILE A CA 1
ATOM 688 C C . ILE A 1 89 ? -5.711 11.977 -2.605 1 86.06 89 ILE A C 1
ATOM 690 O O . ILE A 1 89 ? -5.527 11.453 -1.504 1 86.06 89 ILE A O 1
ATOM 694 N N . ASP A 1 90 ? -6.664 11.711 -3.391 1 82.38 90 ASP A N 1
ATOM 695 C CA . ASP A 1 90 ? -7.547 10.586 -3.1 1 82.38 90 ASP A CA 1
ATOM 696 C C . ASP A 1 90 ? -6.965 9.273 -3.631 1 82.38 90 ASP A C 1
ATOM 698 O O . ASP A 1 90 ? -7.23 8.891 -4.77 1 82.38 90 ASP A O 1
ATOM 702 N N . PHE A 1 91 ? -6.285 8.617 -2.777 1 79.56 91 PHE A N 1
ATOM 703 C CA . PHE A 1 91 ? -5.562 7.406 -3.145 1 79.56 91 PHE A CA 1
ATOM 704 C C . PHE A 1 91 ? -6.527 6.312 -3.59 1 79.56 91 PHE A C 1
ATOM 706 O O . PHE A 1 91 ? -6.309 5.664 -4.613 1 79.56 91 PHE A O 1
ATOM 713 N N . ALA A 1 92 ? -7.602 6.152 -2.877 1 73.06 92 ALA A N 1
ATOM 714 C CA . ALA A 1 92 ? -8.562 5.086 -3.143 1 73.06 92 ALA A CA 1
ATOM 715 C C . ALA A 1 92 ? -9.281 5.312 -4.473 1 73.06 92 ALA A C 1
ATOM 717 O O . ALA A 1 92 ? -9.453 4.375 -5.254 1 73.06 92 ALA A O 1
ATOM 718 N N . ALA A 1 93 ? -9.617 6.508 -4.684 1 74.88 93 ALA A N 1
ATOM 719 C CA . ALA A 1 93 ? -10.297 6.84 -5.93 1 74.88 93 ALA A CA 1
ATOM 720 C C . ALA A 1 93 ? -9.383 6.629 -7.133 1 74.88 93 ALA A C 1
ATOM 722 O O . ALA A 1 93 ? -9.828 6.148 -8.18 1 74.88 93 ALA A O 1
ATOM 723 N N . ASN A 1 94 ? -8.156 6.957 -6.918 1 74.44 94 ASN A N 1
ATOM 724 C CA . ASN A 1 94 ? -7.188 6.797 -7.996 1 74.44 94 ASN A CA 1
ATOM 725 C C . ASN A 1 94 ? -6.906 5.324 -8.281 1 74.44 94 ASN A C 1
ATOM 727 O O . ASN A 1 94 ? -6.781 4.93 -9.445 1 74.44 94 ASN A O 1
ATOM 731 N N . MET A 1 95 ? -6.871 4.582 -7.242 1 75.06 95 MET A N 1
ATOM 732 C CA . MET A 1 95 ? -6.648 3.148 -7.41 1 75.06 95 MET A CA 1
ATOM 733 C C . MET A 1 95 ? -7.848 2.488 -8.086 1 75.06 95 MET A C 1
ATOM 735 O O . MET A 1 95 ? -7.68 1.624 -8.945 1 75.06 95 MET A O 1
ATOM 739 N N . LYS A 1 96 ? -9.023 2.91 -7.707 1 71.69 96 LYS A N 1
ATOM 740 C CA . LYS A 1 96 ? -10.234 2.389 -8.32 1 71.69 96 LYS A CA 1
ATOM 741 C C . LYS A 1 96 ? -10.25 2.65 -9.82 1 71.69 96 LYS A C 1
ATOM 743 O O . LYS A 1 96 ? -10.672 1.795 -10.609 1 71.69 96 LYS A O 1
ATOM 748 N N . LYS A 1 97 ? -9.812 3.746 -10.156 1 72.12 97 LYS A N 1
ATOM 749 C CA . LYS A 1 97 ? -9.766 4.105 -11.57 1 72.12 97 LYS A CA 1
ATOM 750 C C . LYS A 1 97 ? -8.82 3.189 -12.336 1 72.12 97 LYS A C 1
ATOM 752 O O . LYS A 1 97 ? -9.102 2.809 -13.477 1 72.12 97 LYS A O 1
ATOM 757 N N . ILE A 1 98 ? -7.852 2.838 -11.641 1 64.44 98 ILE A N 1
ATOM 758 C CA . ILE A 1 98 ? -6.84 1.998 -12.273 1 64.44 98 ILE A CA 1
ATOM 759 C C . ILE A 1 98 ? -7.359 0.569 -12.398 1 64.44 98 ILE A C 1
ATOM 761 O O . ILE A 1 98 ? -7.191 -0.071 -13.438 1 64.44 98 ILE A O 1
ATOM 765 N N . PHE A 1 99 ? -7.934 0.176 -11.398 1 68.19 99 PHE A N 1
ATOM 766 C CA . PHE A 1 99 ? -8.336 -1.227 -11.359 1 68.19 99 PHE A CA 1
ATOM 767 C C . PHE A 1 99 ? -9.625 -1.441 -12.148 1 68.19 99 PHE A C 1
ATOM 769 O O . PHE A 1 99 ? -9.867 -2.535 -12.664 1 68.19 99 PHE A O 1
ATOM 776 N N . THR A 1 100 ? -10.445 -0.449 -12.164 1 62.97 100 THR A N 1
ATOM 777 C CA . THR A 1 100 ? -11.68 -0.587 -12.922 1 62.97 100 THR A CA 1
ATOM 778 C C . THR A 1 100 ? -11.461 -0.239 -14.391 1 62.97 100 THR A C 1
ATOM 780 O O . THR A 1 100 ? -12.234 -0.639 -15.258 1 62.97 100 THR A O 1
ATOM 783 N N . GLN A 1 101 ? -10.547 0.674 -14.633 1 57.09 101 GLN A N 1
ATOM 784 C CA . GLN A 1 101 ? -10.359 1.064 -16.016 1 57.09 101 GLN A CA 1
ATOM 785 C C . GLN A 1 101 ? -9.672 -0.046 -16.812 1 57.09 101 GLN A C 1
ATOM 787 O O . GLN A 1 101 ? -9.562 0.038 -18.047 1 57.09 101 GLN A O 1
ATOM 792 N N . THR A 1 102 ? -9.086 -0.852 -16.234 1 50.12 102 THR A N 1
ATOM 793 C CA . THR A 1 102 ? -8.477 -1.784 -17.172 1 50.12 102 THR A CA 1
ATOM 794 C C . THR A 1 102 ? -9.508 -2.324 -18.156 1 50.12 102 THR A C 1
ATOM 796 O O . THR A 1 102 ? -9.188 -2.623 -19.297 1 50.12 102 THR A O 1
ATOM 799 N N . PHE A 1 103 ? -10.797 -2.709 -17.891 1 39.19 103 PHE A N 1
ATOM 800 C CA . PHE A 1 103 ? -11.602 -3.062 -19.047 1 39.19 103 PHE A CA 1
ATOM 801 C C . PHE A 1 103 ? -12.234 -1.822 -19.672 1 39.19 103 PHE A C 1
ATOM 803 O O . PHE A 1 103 ? -12.609 -0.888 -18.953 1 39.19 103 PHE A O 1
ATOM 810 N N . MET B 1 1 ? -9.789 32.125 42.062 1 42.78 1 MET B N 1
ATOM 811 C CA . MET B 1 1 ? -9.633 30.672 41.938 1 42.78 1 MET B CA 1
ATOM 812 C C . MET B 1 1 ? -10.578 30.125 40.875 1 42.78 1 MET B C 1
ATOM 814 O O . MET B 1 1 ? -10.516 28.953 40.531 1 42.78 1 MET B O 1
ATOM 818 N N . LYS B 1 2 ? -11.609 30.859 40.562 1 57.31 2 LYS B N 1
ATOM 819 C CA . LYS B 1 2 ? -12.672 30.453 39.625 1 57.31 2 LYS B CA 1
ATOM 820 C C . LYS B 1 2 ? -12.133 30.312 38.219 1 57.31 2 LYS B C 1
ATOM 822 O O . LYS B 1 2 ? -12.758 29.672 37.375 1 57.31 2 LYS B O 1
ATOM 827 N N . SER B 1 3 ? -11.156 30.891 38 1 61.81 3 SER B N 1
ATOM 828 C CA . SER B 1 3 ? -10.664 31.031 36.625 1 61.81 3 SER B CA 1
ATOM 829 C C . SER B 1 3 ? -9.992 29.734 36.156 1 61.81 3 SER B C 1
ATOM 831 O O . SER B 1 3 ? -10.07 29.391 34.969 1 61.81 3 SER B O 1
ATOM 833 N N . ASP B 1 4 ? -9.461 28.969 37.062 1 65 4 ASP B N 1
ATOM 834 C CA . ASP B 1 4 ? -8.695 27.781 36.719 1 65 4 ASP B CA 1
ATOM 835 C C . ASP B 1 4 ? -9.617 26.625 36.281 1 65 4 ASP B C 1
ATOM 837 O O . ASP B 1 4 ? -9.297 25.875 35.375 1 65 4 ASP B O 1
ATOM 841 N N . LEU B 1 5 ? -10.789 26.625 36.844 1 65.38 5 LEU B N 1
ATOM 842 C CA . LEU B 1 5 ? -11.742 25.562 36.562 1 65.38 5 LEU B CA 1
ATOM 843 C C . LEU B 1 5 ? -12.266 25.641 35.156 1 65.38 5 LEU B C 1
ATOM 845 O O . LEU B 1 5 ? -12.406 24.625 34.469 1 65.38 5 LEU B O 1
ATOM 849 N N . THR B 1 6 ? -12.5 26.859 34.625 1 71.25 6 THR B N 1
ATOM 850 C CA . THR B 1 6 ? -13.062 27.078 33.312 1 71.25 6 THR B CA 1
ATOM 851 C C . THR B 1 6 ? -12.062 26.703 32.219 1 71.25 6 THR B C 1
ATOM 853 O O . THR B 1 6 ? -12.43 26.109 31.203 1 71.25 6 THR B O 1
ATOM 856 N N . LEU B 1 7 ? -10.852 27.031 32.531 1 72.56 7 LEU B N 1
ATOM 857 C CA . LEU B 1 7 ? -9.805 26.75 31.547 1 72.56 7 LEU B CA 1
ATOM 858 C C . LEU B 1 7 ? -9.633 25.25 31.375 1 72.56 7 LEU B C 1
ATOM 860 O O . LEU B 1 7 ? -9.469 24.766 30.234 1 72.56 7 LEU B O 1
ATOM 864 N N . HIS B 1 8 ? -9.82 24.594 32.438 1 80 8 HIS B N 1
ATOM 865 C CA . HIS B 1 8 ? -9.656 23.141 32.406 1 80 8 HIS B CA 1
ATOM 866 C C . HIS B 1 8 ? -10.789 22.484 31.625 1 80 8 HIS B C 1
ATOM 868 O O . HIS B 1 8 ? -10.547 21.562 30.859 1 80 8 HIS B O 1
ATOM 874 N N . ALA B 1 9 ? -11.883 23.125 31.859 1 86 9 ALA B N 1
ATOM 875 C CA . ALA B 1 9 ? -13.055 22.594 31.156 1 86 9 ALA B CA 1
ATOM 876 C C . ALA B 1 9 ? -12.922 22.781 29.641 1 86 9 ALA B C 1
ATOM 878 O O . ALA B 1 9 ? -13.195 21.859 28.875 1 86 9 ALA B O 1
ATOM 879 N N . TRP B 1 10 ? -12.414 23.984 29.203 1 87.31 10 TRP B N 1
ATOM 880 C CA . TRP B 1 10 ? -12.242 24.266 27.781 1 87.31 10 TRP B CA 1
ATOM 881 C C . TRP B 1 10 ? -11.148 23.391 27.188 1 87.31 10 TRP B C 1
ATOM 883 O O . TRP B 1 10 ? -11.297 22.875 26.062 1 87.31 10 TRP B O 1
ATOM 893 N N . ASP B 1 11 ? -10.148 23.094 27.922 1 88.81 11 ASP B N 1
ATOM 894 C CA . ASP B 1 11 ? -9.047 22.234 27.484 1 88.81 11 ASP B CA 1
ATOM 895 C C . ASP B 1 11 ? -9.531 20.797 27.266 1 88.81 11 ASP B C 1
ATOM 897 O O . ASP B 1 11 ? -9.117 20.141 26.312 1 88.81 11 ASP B O 1
ATOM 901 N N . GLU B 1 12 ? -10.398 20.359 28.141 1 91.75 12 GLU B N 1
ATOM 902 C CA . GLU B 1 12 ? -10.953 19.016 28.047 1 91.75 12 GLU B CA 1
ATOM 903 C C . GLU B 1 12 ? -11.844 18.875 26.812 1 91.75 12 GLU B C 1
ATOM 905 O O . GLU B 1 12 ? -11.773 17.875 26.094 1 91.75 12 GLU B O 1
ATOM 910 N N . VAL B 1 13 ? -12.688 19.875 26.609 1 92.88 13 VAL B N 1
ATOM 911 C CA . VAL B 1 13 ? -13.57 19.859 25.453 1 92.88 13 VAL B CA 1
ATOM 912 C C . VAL B 1 13 ? -12.742 19.859 24.172 1 92.88 13 VAL B C 1
ATOM 914 O O . VAL B 1 13 ? -13.023 19.109 23.234 1 92.88 13 VAL B O 1
ATOM 917 N N . ARG B 1 14 ? -11.727 20.641 24.172 1 89.19 14 ARG B N 1
ATOM 918 C CA . ARG B 1 14 ? -10.836 20.703 23.016 1 89.19 14 ARG B CA 1
ATOM 919 C C . ARG B 1 14 ? -10.141 19.375 22.781 1 89.19 14 ARG B C 1
ATOM 921 O O . ARG B 1 14 ? -10.07 18.891 21.656 1 89.19 14 ARG B O 1
ATOM 928 N N . ALA B 1 15 ? -9.695 18.75 23.797 1 92.25 15 ALA B N 1
ATOM 929 C CA . ALA B 1 15 ? -9.031 17.453 23.719 1 92.25 15 ALA B CA 1
ATOM 930 C C . ALA B 1 15 ? -9.977 16.375 23.203 1 92.25 15 ALA B C 1
ATOM 932 O O . ALA B 1 15 ? -9.578 15.531 22.391 1 92.25 15 ALA B O 1
ATOM 933 N N . GLU B 1 16 ? -11.141 16.453 23.609 1 92.75 16 GLU B N 1
ATOM 934 C CA . GLU B 1 16 ? -12.148 15.484 23.188 1 92.75 16 GLU B CA 1
ATOM 935 C C . GLU B 1 16 ? -12.469 15.633 21.703 1 92.75 16 GLU B C 1
ATOM 937 O O . GLU B 1 16 ? -12.609 14.641 20.984 1 92.75 16 GLU B O 1
ATOM 942 N N . LEU B 1 17 ? -12.57 16.844 21.25 1 92.06 17 LEU B N 1
ATOM 943 C CA . LEU B 1 17 ? -12.852 17.109 19.844 1 92.06 17 LEU B CA 1
ATOM 944 C C . LEU B 1 17 ? -11.719 16.609 18.969 1 92.06 17 LEU B C 1
ATOM 946 O O . LEU B 1 17 ? -11.969 16.031 17.906 1 92.06 17 LEU B O 1
ATOM 950 N N . LEU B 1 18 ? -10.531 16.734 19.453 1 89.5 18 LEU B N 1
ATOM 951 C CA . LEU B 1 18 ? -9.359 16.297 18.703 1 89.5 18 LEU B CA 1
ATOM 952 C C . LEU B 1 18 ? -9.32 14.766 18.625 1 89.5 18 LEU B C 1
ATOM 954 O O . LEU B 1 18 ? -8.969 14.203 17.578 1 89.5 18 LEU B O 1
ATOM 958 N N . GLN B 1 19 ? -9.656 14.172 19.688 1 92.31 19 GLN B N 1
ATOM 959 C CA . GLN B 1 19 ? -9.711 12.711 19.734 1 92.31 19 GLN B CA 1
ATOM 960 C C . GLN B 1 19 ? -10.758 12.18 18.766 1 92.31 19 GLN B C 1
ATOM 962 O O . GLN B 1 19 ? -10.523 11.18 18.078 1 92.31 19 GLN B O 1
ATOM 967 N N . ASP B 1 20 ? -11.836 12.898 18.688 1 93.5 20 ASP B N 1
ATOM 968 C CA . ASP B 1 20 ? -12.898 12.5 17.781 1 93.5 20 ASP B CA 1
ATOM 969 C C . ASP B 1 20 ? -12.445 12.602 16.328 1 93.5 20 ASP B C 1
ATOM 971 O O . ASP B 1 20 ? -12.766 11.734 15.5 1 93.5 20 ASP B O 1
ATOM 975 N N . GLU B 1 21 ? -11.688 13.625 16.062 1 92.12 21 GLU B N 1
ATOM 976 C CA . GLU B 1 21 ? -11.188 13.812 14.703 1 92.12 21 GLU B CA 1
ATOM 977 C C . GLU B 1 21 ? -10.203 12.703 14.328 1 92.12 21 GLU B C 1
ATOM 979 O O . GLU B 1 21 ? -10.234 12.203 13.203 1 92.12 21 GLU B O 1
ATOM 984 N N . GLU B 1 22 ? -9.352 12.336 15.211 1 90.88 22 GLU B N 1
ATOM 985 C CA . GLU B 1 22 ? -8.391 11.266 14.969 1 90.88 22 GLU B CA 1
ATOM 986 C C . GLU B 1 22 ? -9.094 9.938 14.719 1 90.88 22 GLU B C 1
ATOM 988 O O . GLU B 1 22 ? -8.703 9.18 13.828 1 90.88 22 GLU B O 1
ATOM 993 N N . THR B 1 23 ? -10.078 9.719 15.523 1 94.44 23 THR B N 1
ATOM 994 C CA . THR B 1 23 ? -10.844 8.492 15.375 1 94.44 23 THR B CA 1
ATOM 995 C C . THR B 1 23 ? -11.547 8.445 14.023 1 94.44 23 THR B C 1
ATOM 997 O O . THR B 1 23 ? -11.562 7.41 13.359 1 94.44 23 THR B O 1
ATOM 1000 N N . ALA B 1 24 ? -12.062 9.625 13.641 1 94.44 24 ALA B N 1
ATOM 1001 C CA . ALA B 1 24 ? -12.742 9.719 12.344 1 94.44 24 ALA B CA 1
ATOM 1002 C C . ALA B 1 24 ? -11.766 9.453 11.203 1 94.44 24 ALA B C 1
ATOM 1004 O O . ALA B 1 24 ? -12.109 8.773 10.234 1 94.44 24 ALA B O 1
ATOM 1005 N N . ARG B 1 25 ? -10.594 9.953 11.336 1 91.88 25 ARG B N 1
ATOM 1006 C CA . ARG B 1 25 ? -9.586 9.75 10.305 1 91.88 25 ARG B CA 1
ATOM 1007 C C . ARG B 1 25 ? -9.188 8.281 10.219 1 91.88 25 ARG B C 1
ATOM 1009 O O . ARG B 1 25 ? -9.094 7.719 9.117 1 91.88 25 ARG B O 1
ATOM 1016 N N . ALA B 1 26 ? -8.992 7.723 11.359 1 92.75 26 ALA B N 1
ATOM 1017 C CA . ALA B 1 26 ? -8.602 6.312 11.398 1 92.75 26 ALA B CA 1
ATOM 1018 C C . ALA B 1 26 ? -9.68 5.434 10.758 1 92.75 26 ALA B C 1
ATOM 1020 O O . ALA B 1 26 ? -9.359 4.492 10.023 1 92.75 26 ALA B O 1
ATOM 1021 N N . TYR B 1 27 ? -10.898 5.773 11.078 1 94.62 27 TYR B N 1
ATOM 1022 C CA . TYR B 1 27 ? -12.016 5.02 10.508 1 94.62 27 TYR B CA 1
ATOM 1023 C C . TYR B 1 27 ? -12.07 5.195 8.992 1 94.62 27 TYR B C 1
ATOM 1025 O O . TYR B 1 27 ? -12.281 4.227 8.258 1 94.62 27 TYR B O 1
ATOM 1033 N N . ALA B 1 28 ? -11.844 6.379 8.539 1 92.62 28 ALA B N 1
ATOM 1034 C CA . ALA B 1 28 ? -11.875 6.66 7.105 1 92.62 28 ALA B CA 1
ATOM 1035 C C . ALA B 1 28 ? -10.781 5.883 6.371 1 92.62 28 ALA B C 1
ATOM 1037 O O . ALA B 1 28 ? -11.008 5.391 5.258 1 92.62 28 ALA B O 1
ATOM 1038 N N . ILE B 1 29 ? -9.688 5.727 7.027 1 93.06 29 ILE B N 1
ATOM 1039 C CA . ILE B 1 29 ? -8.562 5.02 6.418 1 93.06 29 ILE B CA 1
ATOM 1040 C C . ILE B 1 29 ? -8.898 3.535 6.293 1 93.06 29 ILE B C 1
ATOM 1042 O O . ILE B 1 29 ? -8.609 2.912 5.27 1 93.06 29 ILE B O 1
ATOM 1046 N N . VAL B 1 30 ? -9.539 3.037 7.27 1 93.19 30 VAL B N 1
ATOM 1047 C CA . VAL B 1 30 ? -9.922 1.629 7.262 1 93.19 30 VAL B CA 1
ATOM 1048 C C . VAL B 1 30 ? -10.93 1.372 6.145 1 93.19 30 VAL B C 1
ATOM 1050 O O . VAL B 1 30 ? -10.828 0.377 5.422 1 93.19 30 VAL B O 1
ATOM 1053 N N . MET B 1 31 ? -11.859 2.283 6.059 1 92.62 31 MET B N 1
ATOM 1054 C CA . MET B 1 31 ? -12.898 2.135 5.039 1 92.62 31 MET B CA 1
ATOM 1055 C C . MET B 1 31 ? -12.305 2.227 3.641 1 92.62 31 MET B C 1
ATOM 1057 O O . MET B 1 31 ? -12.734 1.516 2.73 1 92.62 31 MET B O 1
ATOM 1061 N N . LEU B 1 32 ? -11.383 3.088 3.486 1 91.06 32 LEU B N 1
ATOM 1062 C CA . LEU B 1 32 ? -10.734 3.234 2.188 1 91.06 32 LEU B CA 1
ATOM 1063 C C . LEU B 1 32 ? -9.914 1.993 1.846 1 91.06 32 LEU B C 1
ATOM 1065 O O . LEU B 1 32 ? -9.906 1.544 0.698 1 91.06 32 LEU B O 1
ATOM 1069 N N . ARG B 1 33 ? -9.133 1.516 2.832 1 91.88 33 ARG B N 1
ATOM 1070 C CA . ARG B 1 33 ? -8.375 0.284 2.637 1 91.88 33 ARG B CA 1
ATOM 1071 C C . ARG B 1 33 ? -9.289 -0.856 2.197 1 91.88 33 ARG B C 1
ATOM 1073 O O . ARG B 1 33 ? -8.977 -1.574 1.243 1 91.88 33 ARG B O 1
ATOM 1080 N N . LYS B 1 34 ? -10.414 -1.021 2.898 1 91.75 34 LYS B N 1
ATOM 1081 C CA . LYS B 1 34 ? -11.352 -2.096 2.59 1 91.75 34 LYS B CA 1
ATOM 1082 C C . LYS B 1 34 ? -11.938 -1.93 1.19 1 91.75 34 LYS B C 1
ATOM 1084 O O . LYS B 1 34 ? -12.094 -2.91 0.458 1 91.75 34 LYS B O 1
ATOM 1089 N N . ALA B 1 35 ? -12.273 -0.733 0.888 1 89.31 35 ALA B N 1
ATOM 1090 C CA . ALA B 1 35 ? -12.797 -0.459 -0.448 1 89.31 35 ALA B CA 1
ATOM 1091 C C . ALA B 1 35 ? -11.781 -0.829 -1.522 1 89.31 35 ALA B C 1
ATOM 1093 O O . ALA B 1 35 ? -12.133 -1.415 -2.547 1 89.31 35 ALA B O 1
ATOM 1094 N N . LEU B 1 36 ? -10.547 -0.492 -1.313 1 88.44 36 LEU B N 1
ATOM 1095 C CA . LEU B 1 36 ? -9.484 -0.795 -2.27 1 88.44 36 LEU B CA 1
ATOM 1096 C C . LEU B 1 36 ? -9.297 -2.301 -2.41 1 88.44 36 LEU B C 1
ATOM 1098 O O . LEU B 1 36 ? -9.219 -2.82 -3.527 1 88.44 36 LEU B O 1
ATOM 1102 N N . LEU B 1 37 ? -9.227 -2.939 -1.328 1 92 37 LEU B N 1
ATOM 1103 C CA . LEU B 1 37 ? -9.023 -4.383 -1.354 1 92 37 LEU B CA 1
ATOM 1104 C C . LEU B 1 37 ? -10.203 -5.086 -2.006 1 92 37 LEU B C 1
ATOM 1106 O O . LEU B 1 37 ? -10.031 -6.055 -2.748 1 92 37 LEU B O 1
ATOM 1110 N N . ASN B 1 38 ? -11.398 -4.562 -1.729 1 91 38 ASN B N 1
ATOM 1111 C CA . ASN B 1 38 ? -12.586 -5.105 -2.385 1 91 38 ASN B CA 1
ATOM 1112 C C . ASN B 1 38 ? -12.516 -4.934 -3.898 1 91 38 ASN B C 1
ATOM 1114 O O . ASN B 1 38 ? -12.945 -5.812 -4.648 1 91 38 ASN B O 1
ATOM 1118 N N . SER B 1 39 ? -12.016 -3.807 -4.312 1 88.5 39 SER B N 1
ATOM 1119 C CA . SER B 1 39 ? -11.844 -3.57 -5.738 1 88.5 39 SER B CA 1
ATOM 1120 C C . SER B 1 39 ? -10.859 -4.566 -6.348 1 88.5 39 SER B C 1
ATOM 1122 O O . SER B 1 39 ? -11.07 -5.051 -7.465 1 88.5 39 SER B O 1
ATOM 1124 N N . LEU B 1 40 ? -9.789 -4.848 -5.66 1 90.5 40 LEU B N 1
ATOM 1125 C CA . LEU B 1 40 ? -8.797 -5.809 -6.129 1 90.5 40 LEU B CA 1
ATOM 1126 C C . LEU B 1 40 ? -9.406 -7.203 -6.254 1 90.5 40 LEU B C 1
ATOM 1128 O O . LEU B 1 40 ? -9.133 -7.922 -7.219 1 90.5 40 LEU B O 1
ATOM 1132 N N . VAL B 1 41 ? -10.188 -7.52 -5.27 1 93.5 41 VAL B N 1
ATOM 1133 C CA . VAL B 1 41 ? -10.867 -8.805 -5.297 1 93.5 41 VAL B CA 1
ATOM 1134 C C . VAL B 1 41 ? -11.789 -8.883 -6.508 1 93.5 41 VAL B C 1
ATOM 1136 O O . VAL B 1 41 ? -11.844 -9.906 -7.195 1 93.5 41 VAL B O 1
ATOM 1139 N N . ALA B 1 42 ? -12.516 -7.812 -6.75 1 92.25 42 ALA B N 1
ATOM 1140 C CA . ALA B 1 42 ? -13.406 -7.75 -7.91 1 92.25 42 ALA B CA 1
ATOM 1141 C C . ALA B 1 42 ? -12.625 -7.934 -9.203 1 92.25 42 ALA B C 1
ATOM 1143 O O . ALA B 1 42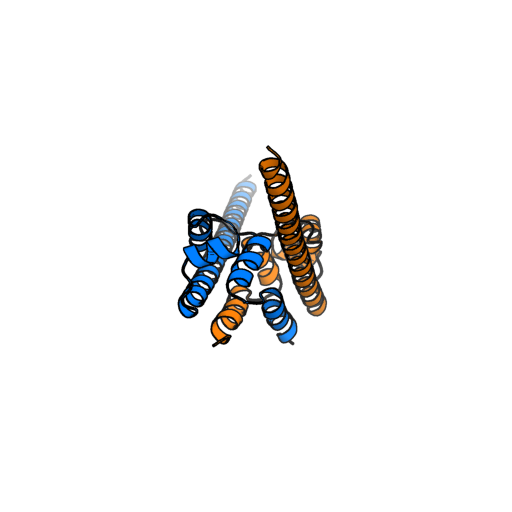 ? -13.078 -8.633 -10.117 1 92.25 42 ALA B O 1
ATOM 1144 N N . VAL B 1 43 ? -11.5 -7.34 -9.328 1 90.31 43 VAL B N 1
ATOM 1145 C CA . VAL B 1 43 ? -10.648 -7.465 -10.508 1 90.31 43 VAL B CA 1
ATOM 1146 C C . VAL B 1 43 ? -10.172 -8.906 -10.648 1 90.31 43 VAL B C 1
ATOM 1148 O O . VAL B 1 43 ? -10.203 -9.477 -11.742 1 90.31 43 VAL B O 1
ATOM 1151 N N . ARG B 1 44 ? -9.711 -9.445 -9.516 1 93.75 44 ARG B N 1
ATOM 1152 C CA . ARG B 1 44 ? -9.289 -10.836 -9.547 1 93.75 44 ARG B CA 1
ATOM 1153 C C . ARG B 1 44 ? -10.391 -11.727 -10.125 1 93.75 44 ARG B C 1
ATOM 1155 O O . ARG B 1 44 ? -10.125 -12.547 -11.016 1 93.75 44 ARG B O 1
ATOM 1162 N N . LYS B 1 45 ? -11.578 -11.508 -9.648 1 94.81 45 LYS B N 1
ATOM 1163 C CA . LYS B 1 45 ? -12.727 -12.305 -10.078 1 94.81 45 LYS B CA 1
ATOM 1164 C C . LYS B 1 45 ? -13.047 -12.062 -11.547 1 94.81 45 LYS B C 1
ATOM 1166 O O . LYS B 1 45 ? -13.383 -12.992 -12.273 1 94.81 45 LYS B O 1
ATOM 1171 N N . SER B 1 46 ? -12.938 -10.844 -11.961 1 93 46 SER B N 1
ATOM 1172 C CA . SER B 1 46 ? -13.211 -10.5 -13.352 1 93 46 SER B CA 1
ATOM 1173 C C . SER B 1 46 ? -12.227 -11.188 -14.289 1 93 46 SER B C 1
ATOM 1175 O O . SER B 1 46 ? -12.547 -11.453 -15.453 1 93 46 SER B O 1
ATOM 1177 N N . LYS B 1 47 ? -11.07 -11.516 -13.836 1 93.19 47 LYS B N 1
ATOM 1178 C CA . LYS B 1 47 ? -10.047 -12.219 -14.609 1 93.19 47 LYS B CA 1
ATOM 1179 C C . LYS B 1 47 ? -10.18 -13.727 -14.453 1 93.19 47 LYS B C 1
ATOM 1181 O O . LYS B 1 47 ? -9.312 -14.484 -14.891 1 93.19 47 LYS B O 1
ATOM 1186 N N . GLN B 1 48 ? -11.18 -14.086 -13.656 1 96.44 48 GLN B N 1
ATOM 1187 C CA . GLN B 1 48 ? -11.516 -15.484 -13.438 1 96.44 48 GLN B CA 1
ATOM 1188 C C . GLN B 1 48 ? -10.414 -16.203 -12.672 1 96.44 48 GLN B C 1
ATOM 1190 O O . GLN B 1 48 ? -10.133 -17.375 -12.93 1 96.44 48 GLN B O 1
ATOM 1195 N N . LEU B 1 49 ? -9.789 -15.547 -11.844 1 96.75 49 LEU B N 1
ATOM 1196 C CA . LEU B 1 49 ? -8.766 -16.109 -10.977 1 96.75 49 LEU B CA 1
ATOM 1197 C C . LEU B 1 49 ? -9.32 -16.422 -9.594 1 96.75 49 LEU B C 1
ATOM 1199 O O . LEU B 1 49 ? -10.094 -15.641 -9.039 1 96.75 49 LEU B O 1
ATOM 1203 N N . THR B 1 50 ? -8.914 -17.594 -9.109 1 97.44 50 THR B N 1
ATOM 1204 C CA . THR B 1 50 ? -9.297 -17.984 -7.754 1 97.44 50 THR B CA 1
ATOM 1205 C C . THR B 1 50 ? -8.203 -17.578 -6.758 1 97.44 50 THR B C 1
ATOM 1207 O O . THR B 1 50 ? -7.113 -17.172 -7.152 1 97.44 50 THR B O 1
ATOM 1210 N N . GLN B 1 51 ? -8.594 -17.641 -5.504 1 97.38 51 GLN B N 1
ATOM 1211 C CA . GLN B 1 51 ? -7.59 -17.406 -4.469 1 97.38 51 GLN B CA 1
ATOM 1212 C C . GLN B 1 51 ? -6.457 -18.422 -4.562 1 97.38 51 GLN B C 1
ATOM 1214 O O . GLN B 1 51 ? -5.293 -18.094 -4.32 1 97.38 51 GLN B O 1
ATOM 1219 N N . VAL B 1 52 ? -6.816 -19.656 -4.949 1 97.38 52 VAL B N 1
ATOM 1220 C CA . VAL B 1 52 ? -5.84 -20.719 -5.105 1 97.38 52 VAL B CA 1
ATOM 1221 C C . VAL B 1 52 ? -4.883 -20.391 -6.246 1 97.38 52 VAL B C 1
ATOM 1223 O O . VAL B 1 52 ? -3.672 -20.594 -6.133 1 97.38 52 VAL B O 1
ATOM 1226 N N . ASP B 1 53 ? -5.477 -19.859 -7.293 1 97.19 53 ASP B N 1
ATOM 1227 C CA . ASP B 1 53 ? -4.656 -19.453 -8.43 1 97.19 53 ASP B CA 1
ATOM 1228 C C . ASP B 1 53 ? -3.621 -18.406 -8.023 1 97.19 53 ASP B C 1
ATOM 1230 O O . ASP B 1 53 ? -2.439 -18.531 -8.359 1 97.19 53 ASP B O 1
ATOM 1234 N N . ILE B 1 54 ? -4.027 -17.422 -7.34 1 96.31 54 ILE B N 1
ATOM 1235 C CA . ILE B 1 54 ? -3.146 -16.344 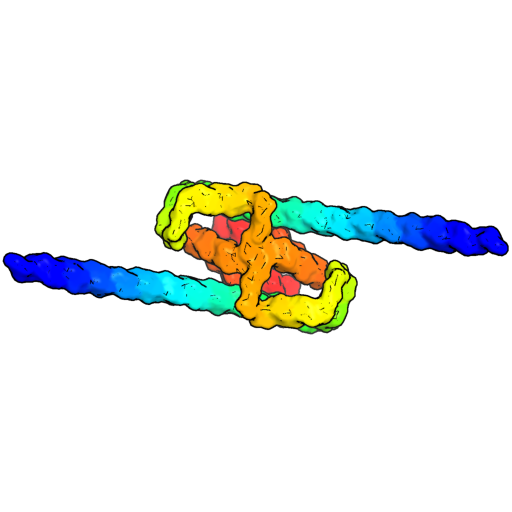-6.895 1 96.31 54 ILE B CA 1
ATOM 1236 C C . ILE B 1 54 ? -2.086 -16.906 -5.949 1 96.31 54 ILE B C 1
ATOM 1238 O O . ILE B 1 54 ? -0.9 -16.594 -6.086 1 96.31 54 ILE B O 1
ATOM 1242 N N . ALA B 1 55 ? -2.502 -17.688 -5.008 1 96.38 55 ALA B N 1
ATOM 1243 C CA . ALA B 1 55 ? -1.612 -18.297 -4.02 1 96.38 55 ALA B CA 1
ATOM 1244 C C . ALA B 1 55 ? -0.493 -19.078 -4.699 1 96.38 55 ALA B C 1
ATOM 1246 O O . ALA B 1 55 ? 0.672 -18.969 -4.309 1 96.38 55 ALA B O 1
ATOM 1247 N N . LYS B 1 56 ? -0.825 -19.781 -5.699 1 95.25 56 LYS B N 1
ATOM 1248 C CA . LYS B 1 56 ? 0.136 -20.594 -6.453 1 95.25 56 LYS B CA 1
ATOM 1249 C C . LYS B 1 56 ? 1.143 -19.703 -7.176 1 95.25 56 LYS B C 1
ATOM 1251 O O . LYS B 1 56 ? 2.344 -19.984 -7.168 1 95.25 56 LYS B O 1
ATOM 1256 N N . ARG B 1 57 ? 0.678 -18.625 -7.723 1 92.88 57 ARG B N 1
ATOM 1257 C CA . ARG B 1 57 ? 1.531 -17.719 -8.492 1 92.88 57 ARG B CA 1
ATOM 1258 C C . ARG B 1 57 ? 2.529 -17 -7.586 1 92.88 57 ARG B C 1
ATOM 1260 O O . ARG B 1 57 ? 3.66 -16.734 -7.992 1 92.88 57 ARG B O 1
ATOM 1267 N N . ILE B 1 58 ? 2.143 -16.75 -6.438 1 90.62 58 ILE B N 1
ATOM 1268 C CA . ILE B 1 58 ? 2.963 -15.992 -5.5 1 90.62 58 ILE B CA 1
ATOM 1269 C C . ILE B 1 58 ? 3.82 -16.953 -4.672 1 90.62 58 ILE B C 1
ATOM 1271 O O . ILE B 1 58 ? 4.902 -16.578 -4.211 1 90.62 58 ILE B O 1
ATOM 1275 N N . GLY B 1 59 ? 3.379 -18.125 -4.453 1 91.62 59 GLY B N 1
ATOM 1276 C CA . GLY B 1 59 ? 4.074 -19.094 -3.633 1 91.62 59 GLY B CA 1
ATOM 1277 C C . GLY B 1 59 ? 3.709 -19.016 -2.164 1 91.62 59 GLY B C 1
ATOM 1278 O O . GLY B 1 59 ? 4.578 -19.094 -1.295 1 91.62 59 GLY B O 1
ATOM 1279 N N . VAL B 1 60 ? 2.475 -18.734 -1.871 1 93.62 60 VAL B N 1
ATOM 1280 C CA . VAL B 1 60 ? 1.969 -18.688 -0.503 1 93.62 60 VAL B CA 1
ATOM 1281 C C . VAL B 1 60 ? 0.729 -19.562 -0.377 1 93.62 60 VAL B C 1
ATOM 1283 O O . VAL B 1 60 ? 0.301 -20.188 -1.353 1 93.62 60 VAL B O 1
ATOM 1286 N N . SER B 1 61 ? 0.243 -19.672 0.836 1 96.25 61 SER B N 1
ATOM 1287 C CA . SER B 1 61 ? -0.947 -20.484 1.062 1 96.25 61 SER B CA 1
ATOM 1288 C C . SER B 1 61 ? -2.215 -19.734 0.673 1 96.25 61 SER B C 1
ATOM 1290 O O . SER B 1 61 ? -2.24 -18.5 0.69 1 96.25 61 SER B O 1
ATOM 1292 N N . ARG B 1 62 ? -3.248 -20.547 0.309 1 96.62 62 ARG B N 1
ATOM 1293 C CA . ARG B 1 62 ? -4.559 -19.953 0.049 1 96.62 62 ARG B CA 1
ATOM 1294 C C . ARG B 1 62 ? -5.066 -19.188 1.264 1 96.62 62 ARG B C 1
ATOM 1296 O O . ARG B 1 62 ? -5.711 -18.141 1.121 1 96.62 62 ARG B O 1
ATOM 1303 N N . GLN B 1 63 ? -4.707 -19.625 2.422 1 97 63 GLN B N 1
ATOM 1304 C CA . GLN B 1 63 ? -5.117 -18.969 3.666 1 97 63 GLN B CA 1
ATOM 1305 C C . GLN B 1 63 ? -4.52 -17.578 3.785 1 97 63 GLN B C 1
ATOM 1307 O O . GLN B 1 63 ? -5.18 -16.656 4.266 1 97 63 GLN B O 1
ATOM 1312 N N . ALA B 1 64 ? -3.275 -17.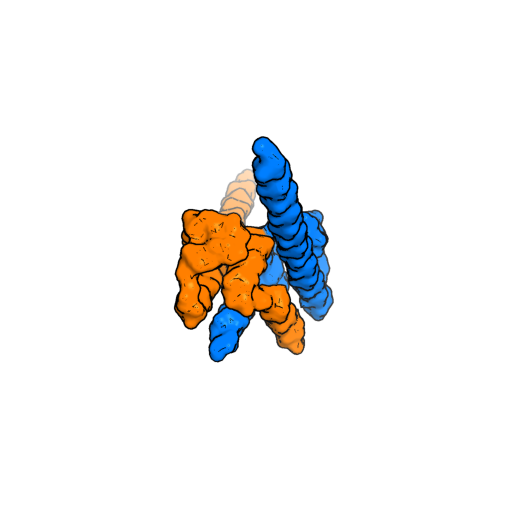5 3.377 1 95.88 64 ALA B N 1
ATOM 1313 C CA . ALA B 1 64 ? -2.609 -16.188 3.4 1 95.88 64 ALA B CA 1
ATOM 1314 C C . ALA B 1 64 ? -3.314 -15.203 2.482 1 95.88 64 ALA B C 1
ATOM 1316 O O . ALA B 1 64 ? -3.5 -14.039 2.842 1 95.88 64 ALA B O 1
ATOM 1317 N N . ILE B 1 65 ? -3.709 -15.695 1.307 1 96.62 65 ILE B N 1
ATOM 1318 C CA . ILE B 1 65 ? -4.406 -14.844 0.345 1 96.62 65 ILE B CA 1
ATOM 1319 C C . ILE B 1 65 ? -5.77 -14.445 0.899 1 96.62 65 ILE B C 1
ATOM 1321 O O . ILE B 1 65 ? -6.172 -13.289 0.806 1 96.62 65 ILE B O 1
ATOM 1325 N N . SER B 1 66 ? -6.445 -15.391 1.497 1 96.44 66 SER B N 1
ATOM 1326 C CA . SER B 1 66 ? -7.75 -15.125 2.094 1 96.44 66 SER B CA 1
ATOM 1327 C C . SER B 1 66 ? -7.656 -14.062 3.178 1 96.44 66 SER B C 1
ATOM 1329 O O . SER B 1 66 ? -8.461 -13.125 3.213 1 96.44 66 SER B O 1
ATOM 1331 N N . LYS B 1 67 ? -6.676 -14.148 4.023 1 95.25 67 LYS B N 1
ATOM 1332 C CA . LYS B 1 67 ? -6.453 -13.172 5.086 1 95.25 67 LYS B CA 1
ATOM 1333 C C . LYS B 1 67 ? -6.156 -11.797 4.512 1 95.25 67 LYS B C 1
ATOM 1335 O O . LYS B 1 67 ? -6.676 -10.789 5 1 95.25 67 LYS B O 1
ATOM 1340 N N . PHE B 1 68 ? -5.41 -11.812 3.523 1 95.94 68 PHE B N 1
ATOM 1341 C CA . PHE B 1 68 ? -5.062 -10.57 2.836 1 95.94 68 PHE B CA 1
ATOM 1342 C C . PHE B 1 68 ? -6.309 -9.891 2.281 1 95.94 68 PHE B C 1
ATOM 1344 O O . PHE B 1 68 ? -6.527 -8.703 2.512 1 95.94 68 PHE B O 1
ATOM 1351 N N . GLU B 1 69 ? -7.152 -10.672 1.625 1 95.31 69 GLU B N 1
ATOM 1352 C CA . GLU B 1 69 ? -8.305 -10.125 0.914 1 95.31 69 GLU B CA 1
ATOM 1353 C C . GLU B 1 69 ? -9.391 -9.664 1.887 1 95.31 69 GLU B C 1
ATOM 1355 O O . GLU B 1 69 ? -10.25 -8.867 1.528 1 95.31 69 GLU B O 1
ATOM 1360 N N . LYS B 1 70 ? -9.336 -10.148 3.121 1 92.88 70 LYS B N 1
ATOM 1361 C CA . LYS B 1 70 ? -10.297 -9.742 4.141 1 92.88 70 LYS B CA 1
ATOM 1362 C C . LYS B 1 70 ? -10.008 -8.32 4.629 1 92.88 70 LYS B C 1
ATOM 1364 O O . LYS B 1 70 ? -10.906 -7.641 5.129 1 92.88 70 LYS B O 1
ATOM 1369 N N . GLY B 1 71 ? -8.844 -7.906 4.586 1 91.88 71 GLY B N 1
ATOM 1370 C CA . GLY B 1 71 ? -8.492 -6.527 4.891 1 91.88 71 GLY B CA 1
ATOM 1371 C C . GLY B 1 71 ? -8.531 -6.215 6.375 1 91.88 71 GLY B C 1
ATOM 1372 O O . GLY B 1 71 ? -8.695 -5.059 6.77 1 91.88 71 GLY B O 1
ATOM 1373 N N . GLU B 1 72 ? -8.477 -7.199 7.176 1 91.31 72 GLU B N 1
ATOM 1374 C CA . GLU B 1 72 ? -8.516 -6.984 8.625 1 91.31 72 GLU B CA 1
ATOM 1375 C C . GLU B 1 72 ? -7.262 -6.254 9.102 1 91.31 72 GLU B C 1
ATOM 1377 O O . GLU B 1 72 ? -7.309 -5.512 10.086 1 91.31 72 GLU B O 1
ATOM 1382 N N . SER B 1 73 ? -6.129 -6.508 8.508 1 93.62 73 SER B N 1
ATOM 1383 C CA . SER B 1 73 ? -4.895 -5.773 8.75 1 93.62 73 SER B CA 1
ATOM 1384 C C . SER B 1 73 ? -4.41 -5.066 7.492 1 93.62 73 SER B C 1
ATOM 1386 O O . SER B 1 73 ? -4.73 -5.484 6.379 1 93.62 73 SER B O 1
ATOM 1388 N N . ALA B 1 74 ? -3.768 -4.004 7.77 1 95.81 74 ALA B N 1
ATOM 1389 C CA . ALA B 1 74 ? -3.266 -3.246 6.629 1 95.81 74 ALA B CA 1
ATOM 1390 C C . ALA B 1 74 ? -2.068 -3.943 5.988 1 95.81 74 ALA B C 1
ATOM 1392 O O . ALA B 1 74 ? -1.018 -4.086 6.621 1 95.81 74 ALA B O 1
ATOM 1393 N N . PRO B 1 75 ? -2.264 -4.336 4.773 1 95.94 75 PRO B N 1
ATOM 1394 C CA . PRO B 1 75 ? -1.107 -4.941 4.109 1 95.94 75 PRO B CA 1
ATOM 1395 C C . PRO B 1 75 ? -0.005 -3.928 3.807 1 95.94 75 PRO B C 1
ATOM 1397 O O . PRO B 1 75 ? -0.263 -2.721 3.773 1 95.94 75 PRO B O 1
ATOM 1400 N N . THR B 1 76 ? 1.226 -4.488 3.635 1 95.88 76 THR B N 1
ATOM 1401 C CA . THR B 1 76 ? 2.318 -3.625 3.201 1 95.88 76 THR B CA 1
ATOM 1402 C C . THR B 1 76 ? 2.23 -3.354 1.701 1 95.88 76 THR B C 1
ATOM 1404 O O . THR B 1 76 ? 1.566 -4.09 0.97 1 95.88 76 THR B O 1
ATOM 1407 N N . LEU B 1 77 ? 2.863 -2.355 1.315 1 93.75 77 LEU B N 1
ATOM 1408 C CA . LEU B 1 77 ? 2.955 -2.037 -0.105 1 93.75 77 LEU B CA 1
ATOM 1409 C C . LEU B 1 77 ? 3.594 -3.186 -0.879 1 93.75 77 LEU B C 1
ATOM 1411 O O . LEU B 1 77 ? 3.166 -3.504 -1.991 1 93.75 77 LEU B O 1
ATOM 1415 N N . ASP B 1 78 ? 4.543 -3.836 -0.304 1 95 78 ASP B N 1
ATOM 1416 C CA . ASP B 1 78 ? 5.207 -4.961 -0.958 1 95 78 ASP B CA 1
ATOM 1417 C C . ASP B 1 78 ? 4.223 -6.098 -1.224 1 95 78 ASP B C 1
ATOM 1419 O O . ASP B 1 78 ? 4.23 -6.691 -2.305 1 95 78 ASP B O 1
ATOM 1423 N N . THR B 1 79 ? 3.424 -6.375 -0.23 1 94.06 79 THR B N 1
ATOM 1424 C CA . THR B 1 79 ? 2.42 -7.426 -0.376 1 94.06 79 THR B CA 1
ATOM 1425 C C . THR B 1 79 ? 1.425 -7.066 -1.478 1 94.06 79 THR B C 1
ATOM 1427 O O . THR B 1 79 ? 1.053 -7.922 -2.285 1 94.06 79 THR B O 1
ATOM 1430 N N . LEU B 1 80 ? 1.078 -5.863 -1.521 1 92.88 80 LEU B N 1
ATOM 1431 C CA . LEU B 1 80 ? 0.14 -5.383 -2.529 1 92.88 80 LEU B CA 1
ATOM 1432 C C . LEU B 1 80 ? 0.735 -5.508 -3.928 1 92.88 80 LEU B C 1
ATOM 1434 O O . LEU B 1 80 ? 0.061 -5.961 -4.855 1 92.88 80 LEU B O 1
ATOM 1438 N N . ILE B 1 81 ? 1.931 -5.098 -4.082 1 92.62 81 ILE B N 1
ATOM 1439 C CA . ILE B 1 81 ? 2.625 -5.188 -5.359 1 92.62 81 ILE B CA 1
ATOM 1440 C C . ILE B 1 81 ? 2.695 -6.645 -5.809 1 92.62 81 ILE B C 1
ATOM 1442 O O . ILE B 1 81 ? 2.393 -6.961 -6.965 1 92.62 81 ILE B O 1
ATOM 1446 N N . GLY B 1 82 ? 3.031 -7.531 -4.902 1 93.06 82 GLY B N 1
ATOM 1447 C CA . GLY B 1 82 ? 3.078 -8.953 -5.223 1 93.06 82 GLY B CA 1
ATOM 1448 C C . GLY B 1 82 ? 1.735 -9.508 -5.652 1 93.06 82 GLY B C 1
ATOM 1449 O O . GLY B 1 82 ? 1.65 -10.258 -6.625 1 93.06 82 GLY B O 1
ATOM 1450 N N . TYR B 1 83 ? 0.751 -9.125 -4.887 1 94.75 83 TYR B N 1
ATOM 1451 C CA . TYR B 1 83 ? -0.604 -9.594 -5.164 1 94.75 83 TYR B CA 1
ATOM 1452 C C . TYR B 1 83 ? -1.067 -9.133 -6.543 1 94.75 83 TYR B C 1
ATOM 1454 O O . TYR B 1 83 ? -1.608 -9.922 -7.316 1 94.75 83 TYR B O 1
ATOM 1462 N N . THR B 1 84 ? -0.889 -7.891 -6.844 1 92.69 84 THR B N 1
ATOM 1463 C CA . THR B 1 84 ? -1.351 -7.34 -8.117 1 92.69 84 THR B CA 1
ATOM 1464 C C . THR B 1 84 ? -0.537 -7.902 -9.273 1 92.69 84 THR B C 1
ATOM 1466 O O . THR B 1 84 ? -1.066 -8.109 -10.367 1 92.69 84 THR B O 1
ATOM 1469 N N . ALA B 1 85 ? 0.749 -8.148 -9.047 1 92 85 ALA B N 1
ATOM 1470 C CA . ALA B 1 85 ? 1.594 -8.75 -10.07 1 92 85 ALA B CA 1
ATOM 1471 C C . ALA B 1 85 ? 1.072 -10.133 -10.461 1 92 85 ALA B C 1
ATOM 1473 O O . ALA B 1 85 ? 1.121 -10.508 -11.633 1 92 85 ALA B O 1
ATOM 1474 N N . ALA B 1 86 ? 0.586 -10.812 -9.469 1 93.19 86 ALA B N 1
ATOM 1475 C CA . ALA B 1 86 ? 0.047 -12.148 -9.703 1 93.19 86 ALA B CA 1
ATOM 1476 C C . ALA B 1 86 ? -1.188 -12.086 -10.602 1 93.19 86 ALA B C 1
ATOM 1478 O O . ALA B 1 86 ? -1.608 -13.102 -11.156 1 93.19 86 ALA B O 1
ATOM 1479 N N . MET B 1 87 ? -1.785 -10.977 -10.742 1 92.69 87 MET B N 1
ATOM 1480 C CA . MET B 1 87 ? -2.941 -10.766 -11.609 1 92.69 87 MET B CA 1
ATOM 1481 C C . MET B 1 87 ? -2.531 -10.078 -12.906 1 92.69 87 MET B C 1
ATOM 1483 O O . MET B 1 87 ? -3.387 -9.633 -13.68 1 92.69 87 MET B O 1
ATOM 1487 N N . ASP B 1 88 ? -1.283 -9.859 -13.094 1 90.19 88 ASP B N 1
ATOM 1488 C CA . ASP B 1 88 ? -0.714 -9.203 -14.266 1 90.19 88 ASP B CA 1
ATOM 1489 C C . ASP B 1 88 ? -1.089 -7.723 -14.305 1 90.19 88 ASP B C 1
ATOM 1491 O O . ASP B 1 88 ? -1.395 -7.18 -15.375 1 90.19 88 ASP B O 1
ATOM 1495 N N . ILE B 1 89 ? -1.195 -7.195 -13.203 1 86.31 89 ILE B N 1
ATOM 1496 C CA . ILE B 1 89 ? -1.429 -5.762 -13.062 1 86.31 89 ILE B CA 1
ATOM 1497 C C . ILE B 1 89 ? -0.138 -5.07 -12.633 1 86.31 89 ILE B C 1
ATOM 1499 O O . ILE B 1 89 ? 0.508 -5.488 -11.672 1 86.31 89 ILE B O 1
ATOM 1503 N N . ASP B 1 90 ? 0.194 -4.105 -13.359 1 82.88 90 ASP B N 1
ATOM 1504 C CA . ASP B 1 90 ? 1.337 -3.277 -12.992 1 82.88 90 ASP B CA 1
ATOM 1505 C C . ASP B 1 90 ? 0.922 -2.166 -12.023 1 82.88 90 ASP B C 1
ATOM 1507 O O . ASP B 1 90 ? 0.581 -1.062 -12.453 1 82.88 90 ASP B O 1
ATOM 1511 N N . PHE B 1 91 ? 1.051 -2.465 -10.789 1 80.31 91 PHE B N 1
ATOM 1512 C CA . PHE B 1 91 ? 0.598 -1.571 -9.734 1 80.31 91 PHE B CA 1
ATOM 1513 C C . PHE B 1 91 ? 1.37 -0.258 -9.766 1 80.31 91 PHE B C 1
ATOM 1515 O O . PHE B 1 91 ? 0.775 0.819 -9.688 1 80.31 91 PHE B O 1
ATOM 1522 N N . ALA B 1 92 ? 2.658 -0.334 -9.938 1 74.5 92 ALA B N 1
ATOM 1523 C CA . ALA B 1 92 ? 3.525 0.841 -9.891 1 74.5 92 ALA B CA 1
ATOM 1524 C C . ALA B 1 92 ? 3.264 1.761 -11.078 1 74.5 92 ALA B C 1
ATOM 1526 O O . ALA B 1 92 ? 3.186 2.982 -10.922 1 74.5 92 ALA B O 1
ATOM 1527 N N . ALA B 1 93 ? 3.09 1.163 -12.18 1 75.5 93 ALA B N 1
ATOM 1528 C CA . ALA B 1 93 ? 2.826 1.945 -13.383 1 75.5 93 ALA B CA 1
ATOM 1529 C C . ALA B 1 93 ? 1.476 2.65 -13.297 1 75.5 93 ALA B C 1
ATOM 1531 O O . ALA B 1 93 ? 1.34 3.801 -13.719 1 75.5 93 ALA B O 1
ATOM 1532 N N . ASN B 1 94 ? 0.561 1.959 -12.727 1 75 94 ASN B N 1
ATOM 1533 C CA . ASN B 1 94 ? -0.775 2.529 -12.578 1 75 94 ASN B CA 1
ATOM 1534 C C . ASN B 1 94 ? -0.793 3.666 -11.562 1 75 94 ASN B C 1
ATOM 1536 O O . ASN B 1 94 ? -1.454 4.684 -11.773 1 75 94 ASN B O 1
ATOM 1540 N N . MET B 1 95 ? -0.031 3.463 -10.539 1 75.62 95 MET B N 1
ATOM 1541 C CA . MET B 1 95 ? 0.062 4.512 -9.531 1 75.62 95 MET B CA 1
ATOM 1542 C C . MET B 1 95 ? 0.773 5.742 -10.086 1 75.62 95 MET B C 1
ATOM 1544 O O . MET B 1 95 ? 0.363 6.871 -9.82 1 75.62 95 MET B O 1
ATOM 1548 N N . LYS B 1 96 ? 1.796 5.516 -10.852 1 72.56 96 LYS B N 1
ATOM 1549 C CA . LYS B 1 96 ? 2.525 6.613 -11.477 1 72.56 96 LYS B CA 1
ATOM 1550 C C . LYS B 1 96 ? 1.611 7.438 -12.383 1 72.56 96 LYS B C 1
ATOM 1552 O O . LYS B 1 96 ? 1.697 8.664 -12.406 1 72.56 96 LYS B O 1
ATOM 1557 N N . LYS B 1 97 ? 0.794 6.785 -13.047 1 72.62 97 LYS B N 1
ATOM 1558 C CA . LYS B 1 97 ? -0.136 7.461 -13.945 1 72.62 97 LYS B CA 1
ATOM 1559 C C . LYS B 1 97 ? -1.098 8.352 -13.172 1 72.62 97 LYS B C 1
ATOM 1561 O O . LYS B 1 97 ? -1.428 9.453 -13.617 1 72.62 97 LYS B O 1
ATOM 1566 N N . ILE B 1 98 ? -1.381 7.863 -12.055 1 65 98 ILE B N 1
ATOM 1567 C CA . ILE B 1 98 ? -2.344 8.594 -11.242 1 65 98 ILE B CA 1
ATOM 1568 C C . ILE B 1 98 ? -1.664 9.805 -10.602 1 65 98 ILE B C 1
ATOM 1570 O O . ILE B 1 98 ? -2.232 10.898 -10.562 1 65 98 ILE B O 1
ATOM 1574 N N . PHE B 1 99 ? -0.539 9.547 -10.148 1 68.94 99 PHE B N 1
ATOM 1575 C CA . PHE B 1 99 ? 0.136 10.602 -9.398 1 68.94 99 PHE B CA 1
ATOM 1576 C C . PHE B 1 99 ? 0.731 11.641 -10.344 1 68.94 99 PHE B C 1
ATOM 1578 O O . PHE B 1 99 ? 0.881 12.805 -9.977 1 68.94 99 PHE B O 1
ATOM 1585 N N . THR B 1 100 ? 1.121 11.203 -11.484 1 63.88 100 THR B N 1
ATOM 1586 C CA . THR B 1 100 ? 1.68 12.156 -12.445 1 63.88 100 THR B CA 1
ATOM 1587 C C . THR B 1 100 ? 0.571 12.836 -13.234 1 63.88 100 THR B C 1
ATOM 1589 O O . THR B 1 100 ? 0.777 13.922 -13.797 1 63.88 100 THR B O 1
ATOM 1592 N N . GLN B 1 101 ? -0.501 12.109 -13.469 1 57.44 101 GLN B N 1
ATOM 1593 C CA . GLN B 1 101 ? -1.555 12.727 -14.266 1 57.44 101 GLN B CA 1
ATOM 1594 C C . GLN B 1 101 ? -2.277 13.812 -13.484 1 57.44 101 GLN B C 1
ATOM 1596 O O . GLN B 1 101 ? -3.088 14.555 -14.047 1 57.44 101 GLN B O 1
ATOM 1601 N N . THR B 1 102 ? -2.229 13.789 -12.328 1 50.44 102 THR B N 1
ATOM 1602 C CA . THR B 1 102 ? -3.021 14.875 -11.758 1 50.44 102 THR B CA 1
ATOM 1603 C C . THR B 1 102 ? -2.627 16.219 -12.367 1 50.44 102 THR B C 1
ATOM 1605 O O . THR B 1 102 ? -3.455 17.125 -12.477 1 50.44 102 THR B O 1
ATOM 1608 N N . PHE B 1 103 ? -1.378 16.609 -12.734 1 39.88 103 PHE B N 1
ATOM 1609 C CA . PHE B 1 103 ? -1.322 17.875 -13.461 1 39.88 103 PHE B CA 1
ATOM 1610 C C . PHE B 1 103 ? -1.555 17.656 -14.945 1 39.88 103 PHE B C 1
ATOM 1612 O O . PHE B 1 103 ? -1.13 16.641 -15.508 1 39.88 103 PHE B O 1
#

Organism: Yersinia pestis (NCBI:txid632)

Secondary structure (DSSP, 8-state):
-HHHHHHHHHHHHHHHHHHHHHHHHHHHHHHHHHHHHHHHHHHHHHTT--HHHHHHHHTS-HHHHHHHHHTSSPPBHHHHHHHHHTTT--HHHHHHHHHHHT-/-HHHHHHHHHHHHHHHHHHHHHHHHHHHHHHHHHHHHHHHHHHHHHTT--HHHHHHHHTS-HHHHHHHHHTSSPPBHHHHHHHHHTTT--HHHHHHHHHHHT-

Radius of gyration: 22.37 Å; Cα contacts (8 Å, |Δi|>4): 162; chains: 2; bounding box: 39×78×61 Å

Nearest PDB structures (foldseek):
  3f52-assembly1_E  TM=8.549E-01  e=9.922E-03  Corynebacterium glutamicum
  4i6u-assembly1_A  TM=7.535E-01  e=1.935E-02  Enterobacter sp. RFL1396
  3clc-assembly1_D  TM=7.945E-01  e=3.146E-02  unclassified
  3fya-assembly1_A  TM=7.378E-01  e=2.622E-02  Enterobacter sp. RFL1396
  3g5g-assembly5_J  TM=7.512E-01  e=3.146E-02  Enterobacter sp. RFL1396

Foldseek 3Di:
DVVVVVVVVVVVVVVVVVVVVVVVVVVVVLVVQLVVLVVLVVLCVVLVHDLCQLCVLLVHDSVVSVVVSNSPDDDDPVVVCSSCVSVVDRPVVVVCCVVVPVD/DVVVVVVVVVVVVVVVVVVVVVVVVVVVVLVVQLVVLVVLVVLCVVLVHDLCQLCVLLVHDSVVSVVVSNSPDDDDPVVVCSSCVSVVDRPVVVVCCVVVPVD

pLDDT: mean 87.45, std 12.25, range [39.19, 97.44]

Solvent-accessible surface area (backbone atoms only — not comparable to full-atom values): 11238 Å² total; per-residue (Å²): 124,73,66,60,58,54,53,50,51,52,51,49,54,52,51,51,54,51,51,50,50,51,51,52,50,53,49,50,44,50,52,40,51,41,51,45,41,47,51,51,50,51,43,38,48,75,70,72,47,49,59,60,56,43,13,63,68,70,69,53,51,45,65,57,45,51,53,56,61,66,44,82,60,69,51,34,46,53,57,49,47,52,56,36,45,56,69,74,38,63,55,52,62,48,48,47,49,49,63,58,51,70,110,124,72,65,61,58,54,53,51,51,54,51,49,54,51,50,48,53,52,51,51,50,52,51,51,50,54,50,51,44,50,52,41,53,41,52,44,40,48,51,52,52,51,45,38,49,74,70,70,48,48,59,59,56,42,13,62,68,70,69,53,50,46,64,58,44,51,53,56,60,66,44,82,58,70,51,34,47,53,56,50,47,52,56,35,44,56,71,75,39,62,53,50,63,49,48,47,52,49,63,57,51,71,108

InterPro domains:
  IPR001387 Cro/C1-type, helix-turn-helix domain [PF01381] (42-91)
  IPR001387 Cro/C1-type, helix-turn-helix domain [PS50943] (40-94)
  IPR001387 Cro/C1-type, helix-turn-helix domain [SM00530] (39-94)
  IPR001387 Cro/C1-type, helix-turn-helix domain [cd00093] (40-92)
  IPR010982 Lambda repressor-like, DNA-binding domain superfamily [G3DSA:1.10.260.40] (23-102)
  IPR010982 Lambda repressor-like, DNA-binding domain superfamily [SSF47413] (30-92)

Sequence (206 aa):
MKSDLTLHAWDEVRAELLQDEETARAYAIVMLRKALLNSLVAVRKSKQLTQVDIAKRIGVSRQAISKFEKGESAPTLDTLIGYTAAMDIDFAANMKKIFTQTFMKSDLTLHAWDEVRAELLQDEETARAYAIVMLRKALLNSLVAVRKSKQLTQVDIAKRIGVSRQAISKFEKGESAPTLDTLIGYTAAMDIDFAANMKKIFTQTF